Protein AF-A0A239HGZ7-F1 (afdb_monomer_lite)

Secondary structure (DSSP, 8-state):
-----PPPHHHHHHHHHHHHHHHHHSHHHHHHHHHHHH-GGGS--SSSGGGSTT--HHHHHHHHHHHHHHHHHHHHHHHHHTTT-HHHH-----HHHHHHHHHHHT-HHHHHHHHHHH-------GGG------TTSHHHHHHHHTT--S--TTT---HHHHHHHHHHHHHHHHHTTEEGGGTEE--------S-----------

pLDDT: mean 86.86, std 14.69, range [41.91, 98.75]

Organism: NCBI:txid134959

Structure (mmCIF, N/CA/C/O backbone):
data_AF-A0A239HGZ7-F1
#
_entry.id   AF-A0A239HGZ7-F1
#
loop_
_atom_site.group_PDB
_atom_site.id
_atom_site.type_symbol
_atom_site.label_atom_id
_atom_site.label_alt_id
_atom_site.label_comp_id
_atom_site.label_asym_id
_atom_site.label_entity_id
_atom_site.label_seq_id
_atom_site.pdbx_PDB_ins_code
_atom_site.Cartn_x
_atom_site.Cartn_y
_atom_site.Cartn_z
_atom_site.occupancy
_atom_site.B_iso_or_equiv
_atom_site.auth_seq_id
_atom_site.auth_comp_id
_atom_site.auth_asym_id
_atom_site.auth_atom_id
_atom_site.pdbx_PDB_model_num
ATOM 1 N N . MET A 1 1 ? 19.662 -5.368 15.679 1.00 41.91 1 MET A N 1
ATOM 2 C CA . MET A 1 1 ? 18.254 -5.119 15.300 1.00 41.91 1 MET A CA 1
ATOM 3 C C . MET A 1 1 ? 17.578 -4.529 16.516 1.00 41.91 1 MET A C 1
ATOM 5 O O . MET A 1 1 ? 17.738 -5.107 17.581 1.00 41.91 1 MET A O 1
ATOM 9 N N . LEU A 1 2 ? 16.922 -3.373 16.395 1.00 48.25 2 LEU A N 1
ATOM 10 C CA . LEU A 1 2 ? 16.049 -2.895 17.469 1.00 48.25 2 LEU A CA 1
ATOM 11 C C . LEU A 1 2 ? 14.908 -3.909 17.595 1.00 48.25 2 LEU A C 1
ATOM 13 O O . LEU A 1 2 ? 14.296 -4.254 16.585 1.00 48.25 2 LEU A O 1
ATOM 17 N N . ASN A 1 3 ? 14.701 -4.442 18.797 1.00 51.94 3 ASN A N 1
ATOM 18 C CA . ASN A 1 3 ? 13.592 -5.343 19.074 1.00 51.94 3 ASN A CA 1
ATOM 19 C C . ASN A 1 3 ? 12.321 -4.491 19.073 1.00 51.94 3 ASN A C 1
ATOM 21 O O . ASN A 1 3 ? 12.139 -3.663 19.964 1.00 51.94 3 ASN A O 1
ATOM 25 N N . VAL A 1 4 ? 11.511 -4.601 18.024 1.00 66.19 4 VAL A N 1
ATOM 26 C CA . VAL A 1 4 ? 10.196 -3.963 18.002 1.00 66.19 4 VAL A CA 1
ATOM 27 C C . VAL A 1 4 ? 9.249 -4.915 18.695 1.00 66.19 4 VAL A C 1
ATOM 29 O O . VAL A 1 4 ? 8.988 -5.997 18.171 1.00 66.19 4 VAL A O 1
ATOM 32 N N . ASP A 1 5 ? 8.741 -4.522 19.858 1.00 82.44 5 ASP A N 1
ATOM 33 C CA . ASP A 1 5 ? 7.648 -5.238 20.509 1.00 82.44 5 ASP A CA 1
ATOM 34 C C . ASP A 1 5 ? 6.365 -4.974 19.717 1.00 82.44 5 ASP A C 1
ATOM 36 O O . ASP A 1 5 ? 5.565 -4.088 20.022 1.00 82.44 5 ASP A O 1
ATOM 40 N N . TRP A 1 6 ? 6.215 -5.708 18.616 1.00 89.94 6 TRP A N 1
ATOM 41 C CA . TRP A 1 6 ? 5.024 -5.643 17.792 1.00 89.94 6 TRP A CA 1
ATOM 42 C C . TRP A 1 6 ? 3.822 -6.227 18.546 1.00 89.94 6 TRP A C 1
ATOM 44 O O . TRP A 1 6 ? 3.931 -7.313 19.124 1.00 89.94 6 TRP A O 1
ATOM 54 N N . PRO A 1 7 ? 2.651 -5.561 18.507 1.00 94.75 7 PRO A N 1
ATOM 55 C CA . PRO A 1 7 ? 1.427 -6.117 19.065 1.00 94.75 7 PRO A CA 1
ATOM 56 C C . PRO A 1 7 ? 1.076 -7.480 18.440 1.00 94.75 7 PRO A C 1
ATOM 58 O O . PRO A 1 7 ? 1.485 -7.781 17.316 1.00 94.75 7 PRO A O 1
ATOM 61 N N . PRO A 1 8 ? 0.267 -8.316 19.105 1.00 96.75 8 PRO A N 1
ATOM 62 C CA . PRO A 1 8 ? -0.235 -9.549 18.509 1.00 96.75 8 PRO A CA 1
ATOM 63 C C . PRO A 1 8 ? -0.928 -9.306 17.151 1.00 96.75 8 PRO A C 1
ATOM 65 O O . PRO A 1 8 ? -1.799 -8.432 17.077 1.00 96.75 8 PRO A O 1
ATOM 68 N N . PRO A 1 9 ? -0.640 -10.105 16.100 1.00 97.62 9 PRO A N 1
ATOM 69 C CA . PRO A 1 9 ? -1.247 -9.930 14.777 1.00 97.62 9 PRO A CA 1
ATOM 70 C C . PRO A 1 9 ? -2.777 -9.906 14.771 1.00 97.62 9 PRO A C 1
ATOM 72 O O . PRO A 1 9 ? -3.378 -9.197 13.972 1.00 97.62 9 PRO A O 1
ATOM 75 N N . ALA A 1 10 ? -3.412 -10.644 15.688 1.00 98.12 10 ALA A N 1
ATOM 76 C CA . ALA A 1 10 ? -4.863 -10.658 15.854 1.00 98.12 10 ALA A CA 1
ATOM 77 C C . ALA A 1 10 ? -5.436 -9.274 16.198 1.00 98.12 10 ALA A C 1
ATOM 79 O O . ALA A 1 10 ? -6.423 -8.853 15.599 1.00 98.12 10 ALA A O 1
ATOM 80 N N . LEU A 1 11 ? -4.795 -8.549 17.121 1.00 98.00 11 LEU A N 1
ATOM 81 C CA . LEU A 1 11 ? -5.238 -7.212 17.524 1.00 98.00 11 LEU A CA 1
ATOM 82 C C . LEU A 1 11 ? -5.048 -6.206 16.389 1.00 98.00 11 LEU A C 1
ATOM 84 O O . LEU A 1 11 ? -5.950 -5.422 16.101 1.00 98.00 11 LEU A O 1
ATOM 88 N N . VAL A 1 12 ? -3.899 -6.274 15.711 1.00 98.12 12 VAL A N 1
ATOM 89 C CA . VAL A 1 12 ? -3.611 -5.421 14.551 1.00 98.12 12 VAL A CA 1
ATOM 90 C C . VAL A 1 12 ? -4.603 -5.686 13.426 1.00 98.12 12 VAL A C 1
ATOM 92 O O . VAL A 1 12 ? -5.146 -4.740 12.868 1.00 98.12 12 VAL A O 1
ATOM 95 N N . GLY A 1 13 ? -4.870 -6.954 13.111 1.00 98.38 13 GLY A N 1
ATOM 96 C CA . GLY A 1 13 ? -5.779 -7.342 12.038 1.00 98.38 13 GLY A CA 1
ATOM 97 C C . GLY A 1 13 ? -7.205 -6.840 12.264 1.00 98.38 13 GLY A C 1
ATOM 98 O O . GLY A 1 13 ? -7.773 -6.207 11.375 1.00 98.38 13 GLY A O 1
ATOM 99 N N . VAL A 1 14 ? -7.760 -7.050 13.464 1.00 98.56 14 VAL A N 1
ATOM 100 C CA . VAL A 1 14 ? -9.096 -6.541 13.826 1.00 98.56 14 VAL A CA 1
ATOM 101 C C . VAL A 1 14 ? -9.151 -5.025 13.666 1.00 98.56 14 VAL A C 1
ATOM 103 O O . VAL A 1 14 ? -10.022 -4.506 12.966 1.00 98.56 14 VAL A O 1
ATOM 106 N N . ARG A 1 15 ? -8.176 -4.309 14.238 1.00 98.44 15 ARG A N 1
ATOM 107 C CA . ARG A 1 15 ? -8.164 -2.849 14.174 1.00 98.44 15 ARG A CA 1
ATOM 108 C C . ARG A 1 15 ? -7.975 -2.326 12.748 1.00 98.44 15 ARG A C 1
ATOM 110 O O . ARG A 1 15 ? -8.623 -1.362 12.347 1.00 98.44 15 ARG A O 1
ATOM 117 N N . ALA A 1 16 ? -7.135 -2.977 11.950 1.00 98.62 16 ALA A N 1
ATOM 118 C CA . ALA A 1 16 ? -6.929 -2.620 10.553 1.00 98.62 16 ALA A CA 1
ATOM 119 C C . ALA A 1 16 ? -8.196 -2.830 9.709 1.00 98.62 16 ALA A C 1
ATOM 121 O O . ALA A 1 16 ? -8.475 -2.026 8.822 1.00 98.62 16 ALA A O 1
ATOM 122 N N . ALA A 1 17 ? -8.999 -3.861 9.988 1.00 98.75 17 ALA A N 1
ATOM 123 C CA . ALA A 1 17 ? -10.281 -4.059 9.315 1.00 98.75 17 ALA A CA 1
ATOM 124 C C . ALA A 1 17 ? -11.271 -2.915 9.612 1.00 98.75 17 ALA A C 1
ATOM 126 O O . ALA A 1 17 ? -11.916 -2.415 8.688 1.00 98.75 17 ALA A O 1
ATOM 127 N N . GLU A 1 18 ? -11.342 -2.453 10.865 1.00 98.69 18 GLU A N 1
ATOM 128 C CA . GLU A 1 18 ? -12.155 -1.292 11.260 1.00 98.69 18 GLU A CA 1
ATOM 129 C C . GLU A 1 18 ? -11.688 -0.005 10.571 1.00 98.69 18 GLU A C 1
ATOM 131 O O . GLU A 1 18 ? -12.498 0.735 10.009 1.00 98.69 18 GLU A O 1
ATOM 136 N N . ILE A 1 19 ? -10.374 0.245 10.572 1.00 98.56 19 ILE A N 1
ATOM 137 C CA . ILE A 1 19 ? -9.770 1.401 9.902 1.00 98.56 19 ILE A CA 1
ATOM 138 C C . ILE A 1 19 ? -10.075 1.365 8.406 1.00 98.56 19 ILE A C 1
ATOM 140 O O . ILE A 1 19 ? -10.528 2.361 7.848 1.00 98.56 19 ILE A O 1
ATOM 144 N N . LEU A 1 20 ? -9.890 0.220 7.747 1.00 98.50 20 LEU A N 1
ATOM 145 C CA . LEU A 1 20 ? -10.177 0.083 6.323 1.00 98.50 20 LEU A CA 1
ATOM 146 C C . LEU A 1 20 ? -11.655 0.348 6.011 1.00 98.50 20 LEU A C 1
ATOM 148 O O . LEU A 1 20 ? -11.956 0.975 4.995 1.00 98.50 20 LEU A O 1
ATOM 152 N N . ALA A 1 21 ? -12.572 -0.111 6.866 1.00 98.19 21 ALA A N 1
ATOM 153 C CA . ALA A 1 21 ? -13.995 0.172 6.717 1.00 98.19 21 ALA A CA 1
ATOM 154 C C . ALA A 1 21 ? -14.286 1.677 6.833 1.00 98.19 21 ALA A C 1
ATOM 156 O O . ALA A 1 21 ? -14.996 2.222 5.988 1.00 98.19 21 ALA A O 1
ATOM 157 N N . ALA A 1 22 ? -13.683 2.361 7.812 1.00 97.81 22 ALA A N 1
ATOM 158 C CA . ALA A 1 22 ? -13.813 3.808 7.972 1.00 97.81 22 ALA A CA 1
ATOM 159 C C . ALA A 1 22 ? -13.246 4.578 6.767 1.00 97.81 22 ALA A C 1
ATOM 161 O O . ALA A 1 22 ? -13.903 5.481 6.256 1.00 97.81 22 ALA A O 1
ATOM 162 N N . LEU A 1 23 ? -12.067 4.187 6.268 1.00 97.00 23 LEU A N 1
ATOM 163 C CA . LEU A 1 23 ? -11.463 4.793 5.079 1.00 97.00 23 LEU A CA 1
ATOM 164 C C . LEU A 1 23 ? -12.352 4.607 3.844 1.00 97.00 23 LEU A C 1
ATOM 166 O O . LEU A 1 23 ? -12.594 5.560 3.117 1.00 97.00 23 LEU A O 1
ATOM 170 N N . ARG A 1 24 ? -12.888 3.403 3.616 1.00 95.88 24 ARG A N 1
ATOM 171 C CA . ARG A 1 24 ? -13.770 3.125 2.467 1.00 95.88 24 ARG A CA 1
ATOM 172 C C . ARG A 1 24 ? -15.106 3.862 2.524 1.00 95.88 24 ARG A C 1
ATOM 174 O O . ARG A 1 24 ? -15.705 4.082 1.478 1.00 95.88 24 ARG A O 1
ATOM 181 N N . ALA A 1 25 ? -15.574 4.210 3.719 1.00 96.25 25 ALA A N 1
ATOM 182 C CA . ALA A 1 25 ? -16.783 5.002 3.901 1.00 96.25 25 ALA A CA 1
ATOM 183 C C . ALA A 1 25 ? -16.553 6.509 3.677 1.00 96.25 25 ALA A C 1
ATOM 185 O O . ALA A 1 25 ? -17.523 7.254 3.539 1.00 96.25 25 ALA A O 1
ATOM 186 N N . ASP A 1 26 ? -15.299 6.975 3.644 1.00 96.69 26 ASP A N 1
ATOM 187 C CA . ASP A 1 26 ? -14.994 8.387 3.442 1.00 96.69 26 ASP A CA 1
ATOM 188 C C . ASP A 1 26 ? -15.148 8.779 1.953 1.00 96.69 26 ASP A C 1
ATOM 190 O O . ASP A 1 26 ? -14.561 8.140 1.071 1.00 96.69 26 ASP A O 1
ATOM 194 N N . PRO A 1 27 ? -15.914 9.843 1.638 1.00 95.00 27 PRO A N 1
ATOM 195 C CA . PRO A 1 27 ? -16.189 10.234 0.257 1.00 95.00 27 PRO A CA 1
ATOM 196 C C . PRO A 1 27 ? -14.933 10.620 -0.533 1.00 95.00 27 PRO A C 1
ATOM 198 O O . PRO A 1 27 ? -14.892 10.378 -1.740 1.00 95.00 27 PRO A O 1
ATOM 201 N N . ASP A 1 28 ? -13.903 11.177 0.114 1.00 95.19 28 ASP A N 1
ATOM 202 C CA . ASP A 1 28 ? -12.652 11.538 -0.563 1.00 95.19 28 ASP A CA 1
ATOM 203 C C . ASP A 1 28 ? -11.890 10.276 -1.029 1.00 95.19 28 ASP A C 1
ATOM 205 O O . ASP A 1 28 ? -11.231 10.316 -2.066 1.00 95.19 28 ASP A O 1
ATOM 209 N N . VAL A 1 29 ? -12.014 9.136 -0.330 1.00 92.62 29 VAL A N 1
ATOM 210 C CA . VAL A 1 29 ? -11.404 7.859 -0.761 1.00 92.62 29 VAL A CA 1
ATOM 211 C C . VAL A 1 29 ? -12.116 7.293 -1.988 1.00 92.62 29 VAL A C 1
ATOM 213 O O . VAL A 1 29 ? -11.457 6.798 -2.903 1.00 92.62 29 VAL A O 1
ATOM 216 N N . VAL A 1 30 ? -13.447 7.404 -2.043 1.00 88.19 30 VAL A N 1
ATOM 217 C CA . VAL A 1 30 ? -14.234 7.005 -3.223 1.00 88.19 30 VAL A CA 1
ATOM 218 C C . VAL A 1 30 ? -13.826 7.836 -4.440 1.00 88.19 30 VAL A C 1
ATOM 220 O O . VAL A 1 30 ? -13.501 7.282 -5.488 1.00 88.19 30 VAL A O 1
ATOM 223 N N . HIS A 1 31 ? -13.745 9.159 -4.277 1.00 88.38 31 HIS A N 1
ATOM 224 C CA . HIS A 1 31 ? -13.327 10.064 -5.352 1.00 88.38 31 HIS A CA 1
ATOM 225 C C . HIS A 1 31 ? -11.891 9.791 -5.800 1.00 88.38 31 HIS A C 1
ATOM 227 O O . HIS A 1 31 ? -11.586 9.869 -6.991 1.00 88.38 31 HIS A O 1
ATOM 233 N N . LEU A 1 32 ? -11.007 9.456 -4.858 1.00 88.00 32 LEU A N 1
ATOM 234 C CA . LEU A 1 32 ? -9.629 9.114 -5.166 1.00 88.00 32 LEU A CA 1
ATOM 235 C C . LEU A 1 32 ? -9.544 7.840 -6.019 1.00 88.00 32 LEU A C 1
ATOM 237 O O . LEU A 1 32 ? -8.846 7.848 -7.029 1.00 88.00 32 LEU A O 1
ATOM 241 N N . ALA A 1 33 ? -10.299 6.791 -5.681 1.00 85.38 33 ALA A N 1
ATOM 242 C CA . ALA A 1 33 ? -10.350 5.562 -6.476 1.00 85.38 33 ALA A CA 1
ATOM 243 C C . ALA A 1 33 ? -10.822 5.825 -7.922 1.00 85.38 33 ALA A C 1
ATOM 245 O O . ALA A 1 33 ? -10.239 5.314 -8.881 1.00 85.38 33 ALA A O 1
ATOM 246 N N . GLU A 1 34 ? -11.837 6.675 -8.094 1.00 83.44 34 GLU A N 1
ATOM 247 C CA . GLU A 1 34 ? -12.327 7.091 -9.415 1.00 83.44 34 GLU A CA 1
ATOM 248 C C . GLU A 1 34 ? -11.307 7.941 -10.189 1.00 83.44 34 GLU A C 1
ATOM 250 O O . GLU A 1 34 ? -11.188 7.825 -11.411 1.00 83.44 34 GLU A O 1
ATOM 255 N N . ALA A 1 35 ? -10.577 8.825 -9.504 1.00 78.12 35 ALA A N 1
ATOM 256 C CA . ALA A 1 35 ? -9.544 9.660 -10.113 1.00 78.12 35 ALA A CA 1
ATOM 257 C C . ALA A 1 35 ? -8.344 8.825 -10.580 1.00 78.12 35 ALA A C 1
ATOM 259 O O . ALA A 1 35 ? -7.851 9.038 -11.688 1.00 78.12 35 ALA A O 1
ATOM 260 N N . THR A 1 36 ? -7.925 7.838 -9.781 1.00 71.00 36 THR A N 1
ATOM 261 C CA . THR A 1 36 ? -6.892 6.866 -10.156 1.00 71.00 36 THR A CA 1
ATOM 262 C C . THR A 1 36 ? -7.267 6.167 -11.463 1.00 71.00 36 THR A C 1
ATOM 264 O O . THR A 1 36 ? -6.437 6.094 -12.360 1.00 71.00 36 THR A O 1
ATOM 267 N N . HIS A 1 37 ? -8.529 5.762 -11.647 1.00 70.19 37 HIS A N 1
ATOM 268 C CA . HIS A 1 37 ? -8.976 5.119 -12.890 1.00 70.19 37 HIS A CA 1
ATOM 269 C C . HIS A 1 37 ? -8.970 6.050 -14.119 1.00 70.19 37 HIS A C 1
ATOM 271 O O . HIS A 1 37 ? -8.681 5.606 -15.228 1.00 70.19 37 HIS A O 1
ATOM 277 N N . ARG A 1 38 ? -9.272 7.343 -13.940 1.00 71.94 38 ARG A N 1
ATOM 278 C CA . ARG A 1 38 ? -9.386 8.314 -15.046 1.00 71.94 38 ARG A CA 1
ATOM 279 C C . ARG A 1 38 ? -8.054 8.849 -15.569 1.00 71.94 38 ARG A C 1
ATOM 281 O O . ARG A 1 38 ? -8.025 9.413 -16.659 1.00 71.94 38 ARG A O 1
ATOM 288 N N . HIS A 1 39 ? -6.974 8.699 -14.808 1.00 61.72 39 HIS A N 1
ATOM 289 C CA . HIS A 1 39 ? -5.703 9.370 -15.084 1.00 61.72 39 HIS A CA 1
ATOM 290 C C . HIS A 1 39 ? -4.500 8.415 -15.042 1.00 61.72 39 HIS A C 1
ATOM 292 O O . HIS A 1 39 ? -3.559 8.697 -14.307 1.00 61.72 39 HIS A O 1
ATOM 298 N N . PRO A 1 40 ? -4.493 7.307 -15.809 1.00 64.25 40 PRO A N 1
ATOM 299 C CA . PRO A 1 40 ? -3.509 6.222 -15.682 1.00 64.25 40 PRO A CA 1
ATOM 300 C C . PRO A 1 40 ? -2.043 6.658 -15.838 1.00 64.25 40 PRO A C 1
ATOM 302 O O . PRO A 1 40 ? -1.160 6.055 -15.232 1.00 64.25 40 PRO A O 1
ATOM 305 N N . ASP A 1 41 ? -1.785 7.732 -16.584 1.00 62.19 41 ASP A N 1
ATOM 306 C CA . ASP A 1 41 ? -0.435 8.177 -16.952 1.00 62.19 41 ASP A CA 1
ATOM 307 C C . ASP A 1 41 ? 0.372 8.796 -15.794 1.00 62.19 41 ASP A C 1
ATOM 309 O O . ASP A 1 41 ? 1.576 9.008 -15.926 1.00 62.19 41 ASP A O 1
ATOM 313 N N . TYR A 1 42 ? -0.263 9.089 -14.653 1.00 62.25 42 TYR A N 1
ATOM 314 C CA . TYR A 1 42 ? 0.347 9.869 -13.565 1.00 62.25 42 TYR A CA 1
ATOM 315 C C . TYR A 1 42 ? 0.697 9.063 -12.303 1.00 62.25 42 TYR A C 1
ATOM 317 O O . TYR A 1 42 ? 1.185 9.647 -11.337 1.00 62.25 42 TYR A O 1
ATOM 325 N N . TRP A 1 43 ? 0.452 7.746 -12.277 1.00 60.25 43 TRP A N 1
ATOM 326 C CA . TRP A 1 43 ? 0.464 6.967 -11.021 1.00 60.25 43 TRP A CA 1
ATOM 327 C C . TRP A 1 43 ? 1.566 5.916 -10.895 1.00 60.25 43 TRP A C 1
ATOM 329 O O . TRP A 1 43 ? 1.699 5.330 -9.824 1.00 60.25 43 TRP A O 1
ATOM 339 N N . SER A 1 44 ? 2.335 5.639 -11.949 1.00 62.78 44 SER A N 1
ATOM 340 C CA . SER A 1 44 ? 3.305 4.537 -11.936 1.00 62.78 44 SER A CA 1
ATOM 341 C C . SER A 1 44 ? 4.732 5.001 -12.169 1.00 62.78 44 SER A C 1
ATOM 343 O O . SER A 1 44 ? 5.030 5.679 -13.151 1.00 62.78 44 SER A O 1
ATOM 345 N N . THR A 1 45 ? 5.632 4.521 -11.325 1.00 67.56 45 THR A N 1
ATOM 346 C CA . THR A 1 45 ? 7.051 4.387 -11.632 1.00 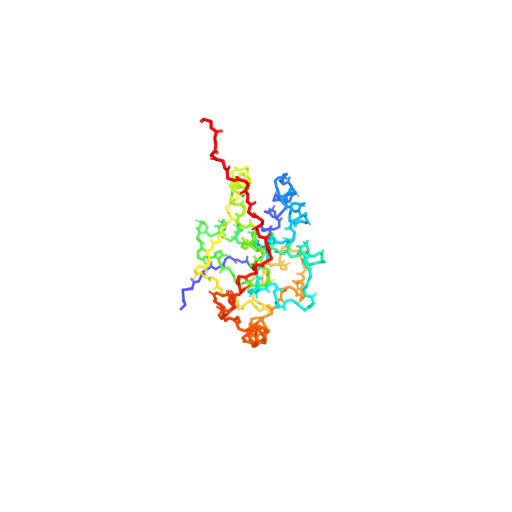67.56 45 THR A CA 1
ATOM 347 C C . THR A 1 45 ? 7.330 2.946 -12.084 1.00 67.56 45 THR A C 1
ATOM 349 O O . THR A 1 45 ? 6.496 2.049 -11.989 1.00 67.56 45 THR A O 1
ATOM 352 N N . LEU A 1 46 ? 8.514 2.687 -12.633 1.00 70.12 46 LEU A N 1
ATOM 353 C CA . LEU A 1 46 ? 8.901 1.332 -13.056 1.00 70.12 46 LEU A CA 1
ATOM 354 C C . LEU A 1 46 ? 9.655 0.579 -11.941 1.00 70.12 46 LEU A C 1
ATOM 356 O O . LEU A 1 46 ? 10.344 -0.402 -12.218 1.00 70.12 46 LEU A O 1
ATOM 360 N N . GLY A 1 47 ? 9.546 1.051 -10.690 1.00 67.94 47 GLY A N 1
ATOM 361 C CA . GLY A 1 47 ? 10.302 0.564 -9.532 1.00 67.94 47 GLY A CA 1
ATOM 362 C C . GLY A 1 47 ? 9.685 -0.626 -8.788 1.00 67.94 47 GLY A C 1
ATOM 363 O O . GLY A 1 47 ? 10.422 -1.398 -8.183 1.00 67.94 47 GLY A O 1
ATOM 364 N N . GLY A 1 48 ? 8.368 -0.813 -8.851 1.00 79.12 48 GLY A N 1
ATOM 365 C CA . GLY A 1 48 ? 7.615 -1.835 -8.116 1.00 79.12 48 GLY A CA 1
ATOM 366 C C . GLY A 1 48 ? 6.455 -2.425 -8.926 1.00 79.12 48 GLY A C 1
ATOM 367 O O . GLY A 1 48 ? 6.369 -3.640 -9.062 1.00 79.12 48 GLY A O 1
ATOM 368 N N . VAL A 1 49 ? 5.597 -1.633 -9.566 1.00 86.12 49 VAL A N 1
ATOM 369 C CA . VAL A 1 49 ? 4.521 -2.171 -10.425 1.00 86.12 49 VAL A CA 1
ATOM 370 C C . VAL A 1 49 ? 5.068 -2.796 -11.713 1.00 86.12 49 VAL A C 1
ATOM 372 O O . VAL A 1 49 ? 4.506 -3.761 -12.228 1.00 86.12 49 VAL A O 1
ATOM 375 N N . GLY A 1 50 ? 6.247 -2.351 -12.166 1.00 87.56 50 GLY A N 1
ATOM 376 C CA . GLY A 1 50 ? 6.953 -2.903 -13.329 1.00 87.56 50 GLY A CA 1
ATOM 377 C C . GLY A 1 50 ? 7.366 -4.379 -13.202 1.00 87.56 50 GLY A C 1
ATOM 378 O O . GLY A 1 50 ? 7.688 -5.008 -14.209 1.00 87.56 50 GLY A O 1
ATOM 379 N N . ILE A 1 51 ? 7.339 -4.958 -11.994 1.00 92.38 51 ILE A N 1
ATOM 380 C CA . ILE A 1 51 ? 7.617 -6.389 -11.768 1.00 92.38 51 ILE A CA 1
ATOM 381 C C . ILE A 1 51 ? 6.358 -7.265 -11.678 1.00 92.38 51 ILE A C 1
ATOM 383 O O . ILE A 1 51 ? 6.456 -8.486 -11.482 1.00 92.38 51 ILE A O 1
ATOM 387 N N . VAL A 1 52 ? 5.172 -6.679 -11.849 1.00 94.69 52 VAL A N 1
ATOM 388 C CA . VAL A 1 52 ? 3.930 -7.434 -12.032 1.00 94.69 52 VAL A CA 1
ATOM 389 C C . VAL A 1 52 ? 3.913 -8.014 -13.449 1.00 94.69 52 VAL A C 1
ATOM 391 O O . VAL A 1 52 ? 4.155 -7.330 -14.443 1.00 94.69 52 VAL A O 1
ATOM 394 N N . VAL A 1 53 ? 3.660 -9.321 -13.563 1.00 94.44 53 VAL A N 1
ATOM 395 C CA . VAL A 1 53 ? 3.689 -10.018 -14.859 1.00 94.44 53 VAL A CA 1
ATOM 396 C C . VAL A 1 53 ? 2.585 -9.484 -15.761 1.00 94.44 53 VAL A C 1
ATOM 398 O O . VAL A 1 53 ? 1.407 -9.610 -15.417 1.00 94.44 53 VAL A O 1
ATOM 401 N N . ARG A 1 54 ? 2.970 -8.982 -16.943 1.00 92.44 54 ARG A N 1
ATOM 402 C CA . ARG A 1 54 ? 2.048 -8.332 -17.889 1.00 92.44 54 ARG A CA 1
ATOM 403 C C . ARG A 1 54 ? 1.260 -7.221 -17.187 1.00 92.44 54 ARG A C 1
ATOM 405 O O . ARG A 1 54 ? 0.037 -7.214 -17.240 1.00 92.44 54 ARG A O 1
ATOM 412 N N . TRP A 1 55 ? 1.981 -6.372 -16.453 1.00 89.75 55 TRP A N 1
ATOM 413 C CA . TRP A 1 55 ? 1.433 -5.186 -15.805 1.00 89.75 55 TRP A CA 1
ATOM 414 C C . TRP A 1 55 ? 0.645 -4.336 -16.805 1.00 89.75 55 TRP A C 1
ATOM 416 O O . TRP A 1 55 ? 1.153 -4.019 -17.883 1.00 89.75 55 TRP A O 1
ATOM 426 N N . GLY A 1 56 ? -0.565 -3.947 -16.416 1.00 88.00 56 GLY A N 1
ATOM 427 C CA . GLY A 1 56 ? -1.376 -2.977 -17.135 1.00 88.00 56 GLY A CA 1
ATOM 428 C C . GLY A 1 56 ? -2.244 -2.206 -16.154 1.00 88.00 56 GLY A C 1
ATOM 429 O O . GLY A 1 56 ? -3.031 -2.800 -15.424 1.00 88.00 56 GLY A O 1
ATOM 430 N N . PHE A 1 57 ? -2.123 -0.877 -16.141 1.00 85.00 57 PHE A N 1
ATOM 431 C CA . PHE A 1 57 ? -2.817 -0.051 -15.151 1.00 85.00 57 PHE A CA 1
ATOM 432 C C . PHE A 1 57 ? -4.345 -0.220 -15.196 1.00 85.00 57 PHE A C 1
ATOM 434 O O . PHE A 1 57 ? -4.987 -0.236 -14.149 1.00 85.00 57 PHE A O 1
ATOM 441 N N . THR A 1 58 ? -4.925 -0.402 -16.387 1.00 85.31 58 THR A N 1
ATOM 442 C CA . THR A 1 58 ? -6.365 -0.647 -16.571 1.00 85.31 58 THR A CA 1
ATOM 443 C C . THR A 1 58 ? -6.866 -1.837 -15.755 1.00 85.31 58 THR A C 1
ATOM 445 O O . THR A 1 58 ? -7.897 -1.727 -15.096 1.00 85.31 58 THR A O 1
ATOM 448 N N . ASP A 1 59 ? -6.120 -2.942 -15.762 1.00 89.31 59 ASP A N 1
ATOM 449 C CA . ASP A 1 59 ? -6.536 -4.193 -15.123 1.00 89.31 59 ASP A CA 1
ATOM 450 C C . ASP A 1 59 ? -6.038 -4.293 -13.677 1.00 89.31 59 ASP A C 1
ATOM 452 O O . ASP A 1 59 ? -6.694 -4.879 -12.816 1.00 89.31 59 ASP A O 1
ATOM 456 N N . ASP A 1 60 ? -4.871 -3.715 -13.394 1.00 91.62 60 ASP A N 1
ATOM 457 C CA . ASP A 1 60 ? -4.173 -3.906 -12.128 1.00 91.62 60 ASP A CA 1
ATOM 458 C C . ASP A 1 60 ? -4.302 -2.726 -11.150 1.00 91.62 60 ASP A C 1
ATOM 460 O O . ASP A 1 60 ? -4.050 -2.895 -9.954 1.00 91.62 60 ASP A O 1
ATOM 464 N N . GLY A 1 61 ? -4.715 -1.545 -11.620 1.00 89.44 61 GLY A N 1
ATOM 465 C CA . GLY A 1 61 ? -4.784 -0.328 -10.810 1.00 89.44 61 GLY A CA 1
ATOM 466 C C . GLY A 1 61 ? -5.776 -0.438 -9.653 1.00 89.44 61 GLY A C 1
ATOM 467 O O . GLY A 1 61 ? -5.409 -0.210 -8.502 1.00 89.44 61 GLY A O 1
ATOM 468 N N . ALA A 1 62 ? -7.020 -0.844 -9.929 1.00 91.19 62 ALA A N 1
ATOM 469 C CA . ALA A 1 62 ? -8.051 -0.975 -8.897 1.00 91.19 62 ALA A CA 1
ATOM 470 C C . ALA A 1 62 ? -7.744 -2.083 -7.861 1.00 91.19 62 ALA A C 1
ATOM 472 O O . ALA A 1 62 ? -7.870 -1.822 -6.660 1.00 91.19 62 ALA A O 1
ATOM 473 N N . PRO A 1 63 ? -7.285 -3.290 -8.254 1.00 94.31 63 PRO A N 1
ATOM 474 C CA . PRO A 1 63 ? -6.811 -4.281 -7.291 1.00 94.31 63 PRO A CA 1
ATOM 475 C C . PRO A 1 63 ? -5.656 -3.777 -6.415 1.00 94.31 63 PRO A C 1
ATOM 477 O O . PRO A 1 63 ? -5.726 -3.915 -5.192 1.00 94.31 63 PRO A O 1
ATOM 480 N N . LEU A 1 64 ? -4.630 -3.144 -7.001 1.00 93.81 64 LEU A N 1
ATOM 481 C CA . LEU A 1 64 ? -3.505 -2.604 -6.230 1.00 93.81 64 LEU A CA 1
ATOM 482 C C . LEU A 1 64 ? -3.923 -1.477 -5.292 1.00 93.81 64 LEU A C 1
ATOM 484 O O . LEU A 1 64 ? -3.444 -1.438 -4.162 1.00 93.81 64 LEU A O 1
ATOM 488 N N . PHE A 1 65 ? -4.833 -0.600 -5.716 1.00 94.31 65 PHE A N 1
ATOM 489 C CA . PHE A 1 65 ? -5.419 0.425 -4.853 1.00 94.31 65 PHE A CA 1
ATOM 490 C C . PHE A 1 65 ? -6.025 -0.210 -3.593 1.00 94.31 65 PHE A C 1
ATOM 492 O O . PHE A 1 65 ? -5.775 0.226 -2.469 1.00 94.31 65 PHE A O 1
ATOM 499 N N . GLY A 1 66 ? -6.778 -1.301 -3.771 1.00 96.44 66 GLY A N 1
ATOM 500 C CA . GLY A 1 66 ? -7.351 -2.068 -2.669 1.00 96.44 66 GLY A CA 1
ATOM 501 C C . GLY A 1 66 ? -6.305 -2.696 -1.742 1.00 96.44 66 GLY A C 1
ATOM 502 O O . GLY A 1 66 ? -6.515 -2.729 -0.528 1.00 96.44 66 GLY A O 1
ATOM 503 N N . GLU A 1 67 ? -5.191 -3.205 -2.273 1.00 98.00 67 GLU A N 1
ATOM 504 C CA . GLU A 1 67 ? -4.083 -3.730 -1.458 1.00 98.00 67 GLU A CA 1
ATOM 505 C C . GLU A 1 67 ? -3.325 -2.614 -0.721 1.00 98.00 67 GLU A C 1
ATOM 507 O O . GLU A 1 67 ? -3.004 -2.768 0.456 1.00 98.00 67 GLU A O 1
ATOM 512 N N . ALA A 1 68 ? -3.109 -1.462 -1.356 1.00 96.50 68 ALA A N 1
ATOM 513 C CA . ALA A 1 68 ? -2.456 -0.315 -0.732 1.00 96.50 68 ALA A CA 1
ATOM 514 C C . ALA A 1 68 ? -3.283 0.258 0.428 1.00 96.50 68 ALA A C 1
ATOM 516 O O . ALA A 1 68 ? -2.732 0.533 1.492 1.00 96.50 68 ALA A O 1
ATOM 517 N N . LEU A 1 69 ? -4.612 0.351 0.286 1.00 97.88 69 LEU A N 1
ATOM 518 C CA . LEU A 1 69 ? -5.488 0.737 1.399 1.00 97.88 69 LEU A CA 1
ATOM 519 C C . LEU A 1 69 ? -5.420 -0.247 2.574 1.00 97.88 69 LEU A C 1
ATOM 521 O O . LEU A 1 69 ? -5.436 0.178 3.728 1.00 97.88 69 LEU A O 1
ATOM 525 N N . ARG A 1 70 ? -5.332 -1.555 2.303 1.00 98.56 70 ARG A N 1
ATOM 526 C CA . ARG A 1 70 ? -5.148 -2.573 3.352 1.00 98.56 70 ARG A CA 1
ATOM 527 C C . ARG A 1 70 ? -3.828 -2.371 4.093 1.00 98.56 70 ARG A C 1
ATOM 529 O O . ARG A 1 70 ? -3.810 -2.422 5.320 1.00 98.56 70 ARG A O 1
ATOM 536 N N . VAL A 1 71 ? -2.740 -2.101 3.370 1.00 97.75 71 VAL A N 1
ATOM 537 C CA . VAL A 1 71 ? -1.435 -1.800 3.976 1.00 97.75 71 VAL A CA 1
ATOM 538 C C . VAL A 1 71 ? -1.491 -0.523 4.806 1.00 97.75 71 VAL A C 1
ATOM 540 O O . VAL A 1 71 ? -1.064 -0.545 5.956 1.00 97.75 71 VAL A O 1
ATOM 543 N N . LEU A 1 72 ? -2.062 0.562 4.280 1.00 97.75 72 LEU A N 1
ATOM 544 C CA . LEU A 1 72 ? -2.245 1.808 5.030 1.00 97.75 72 LEU A CA 1
ATOM 545 C C . LEU A 1 72 ? -3.046 1.580 6.317 1.00 97.75 72 LEU A C 1
ATOM 547 O O . LEU A 1 72 ? -2.673 2.096 7.368 1.00 97.75 72 LEU A O 1
ATOM 551 N N . ALA A 1 73 ? -4.091 0.752 6.264 1.00 98.38 73 ALA A N 1
ATOM 552 C CA . ALA A 1 73 ? -4.872 0.390 7.440 1.00 98.38 73 ALA A CA 1
ATOM 553 C C . ALA A 1 73 ? -4.068 -0.428 8.468 1.00 98.38 73 ALA A C 1
ATOM 555 O O . ALA A 1 73 ? -4.177 -0.171 9.665 1.00 98.38 73 ALA A O 1
ATOM 556 N N . LEU A 1 74 ? -3.226 -1.369 8.023 1.00 98.00 74 LEU A N 1
ATOM 557 C CA . LEU A 1 74 ? -2.313 -2.115 8.900 1.00 98.00 74 LEU A CA 1
ATOM 558 C C . LEU A 1 74 ? -1.284 -1.194 9.570 1.00 98.00 74 LEU A C 1
ATOM 560 O O . LEU A 1 74 ? -1.087 -1.279 10.783 1.00 98.00 74 LEU A O 1
ATOM 564 N N . LYS A 1 75 ? -0.652 -0.296 8.801 1.00 96.94 75 LYS A N 1
ATOM 565 C CA . LYS A 1 75 ? 0.325 0.672 9.326 1.00 96.94 75 LYS A CA 1
ATOM 566 C C . LYS A 1 75 ? -0.329 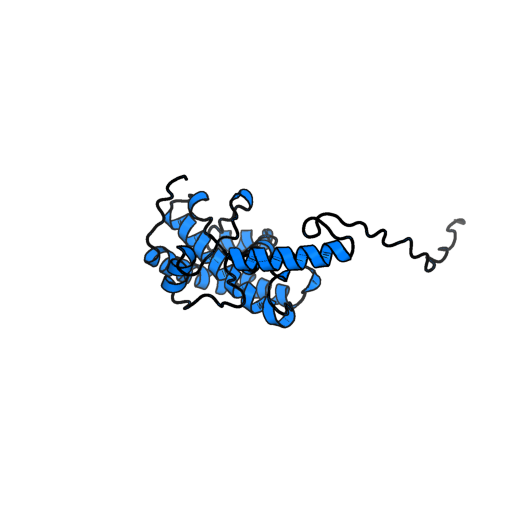1.629 10.329 1.00 96.94 75 LYS A C 1
ATOM 568 O O . LYS A 1 75 ? 0.230 1.866 11.397 1.00 96.94 75 LYS A O 1
ATOM 573 N N . ALA A 1 76 ? -1.537 2.112 10.037 1.00 97.25 76 ALA A N 1
ATOM 574 C CA . ALA A 1 76 ? -2.309 2.957 10.946 1.00 97.25 76 ALA A CA 1
ATOM 575 C C . ALA A 1 76 ? -2.703 2.224 12.241 1.00 97.25 76 ALA A C 1
ATOM 577 O O . ALA A 1 76 ? -2.521 2.766 13.329 1.00 97.25 76 ALA A O 1
ATOM 578 N N . ALA A 1 77 ? -3.165 0.971 12.148 1.00 97.38 77 ALA A N 1
ATOM 579 C CA . ALA A 1 77 ? -3.483 0.154 13.320 1.00 97.38 77 ALA A CA 1
ATOM 580 C C . ALA A 1 77 ? -2.257 -0.047 14.220 1.00 97.38 77 ALA A C 1
ATOM 582 O O . ALA A 1 77 ? -2.348 0.093 15.437 1.00 97.38 77 ALA A O 1
ATOM 583 N N . LEU A 1 78 ? -1.096 -0.338 13.630 1.00 95.69 78 LEU A N 1
ATOM 584 C CA . LEU A 1 78 ? 0.157 -0.459 14.372 1.00 95.69 78 LEU A CA 1
ATOM 585 C C . LEU A 1 78 ? 0.571 0.851 15.018 1.00 95.69 78 LEU A C 1
ATOM 587 O O . LEU A 1 78 ? 0.934 0.848 16.189 1.00 95.69 78 LEU A O 1
ATOM 591 N N . HIS A 1 79 ? 0.491 1.958 14.285 1.00 95.25 79 HIS A N 1
ATOM 592 C CA . HIS A 1 79 ? 0.763 3.281 14.827 1.00 95.25 79 HIS A CA 1
ATOM 593 C C . HIS A 1 79 ? -0.129 3.583 16.043 1.00 95.25 79 HIS A C 1
ATOM 595 O O . HIS A 1 79 ? 0.382 4.007 17.075 1.00 95.25 79 HIS A O 1
ATOM 601 N N . GLU A 1 80 ? -1.434 3.303 15.980 1.00 95.25 80 GLU A N 1
ATOM 602 C CA . GLU A 1 80 ? -2.345 3.471 17.123 1.00 95.25 80 GLU A CA 1
ATOM 603 C C . GLU A 1 80 ? -1.987 2.546 18.301 1.00 95.25 80 GLU A C 1
ATOM 605 O O . GLU A 1 80 ? -1.825 3.008 19.431 1.00 95.25 80 GLU A O 1
ATOM 610 N N . LEU A 1 81 ? -1.813 1.245 18.044 1.00 94.94 81 LEU A N 1
ATOM 611 C CA . LEU A 1 81 ? -1.566 0.230 19.078 1.00 94.94 81 LEU A CA 1
ATOM 612 C C . LEU A 1 81 ? -0.180 0.340 19.727 1.00 94.94 81 LEU A C 1
ATOM 614 O O . LEU A 1 81 ? 0.036 -0.198 20.809 1.00 94.94 81 LEU A O 1
ATOM 618 N N . THR A 1 82 ? 0.751 1.045 19.086 1.00 92.62 82 THR A N 1
ATOM 619 C CA . THR A 1 82 ? 2.097 1.320 19.608 1.00 92.62 82 THR A CA 1
ATOM 620 C C . THR A 1 82 ? 2.229 2.746 20.151 1.00 92.62 82 THR A C 1
ATOM 622 O O . THR A 1 82 ? 3.341 3.244 20.310 1.00 92.62 82 THR A O 1
ATOM 625 N N . ALA A 1 83 ? 1.102 3.414 20.439 1.00 89.62 83 ALA A N 1
ATOM 626 C CA . ALA A 1 83 ? 1.052 4.771 20.990 1.00 89.62 83 ALA A CA 1
ATOM 627 C C . ALA A 1 83 ? 1.824 5.812 20.151 1.00 89.62 83 ALA A C 1
ATOM 629 O O . ALA A 1 83 ? 2.452 6.725 20.685 1.00 89.62 83 ALA A O 1
ATOM 630 N N . GLY A 1 84 ? 1.768 5.676 18.826 1.00 86.38 84 GLY A N 1
ATOM 631 C CA . GLY A 1 84 ? 2.385 6.591 17.868 1.00 86.38 84 GLY A CA 1
ATOM 632 C C . GLY A 1 84 ? 3.817 6.237 17.466 1.00 86.38 84 GLY A C 1
ATOM 633 O O . GLY A 1 84 ? 4.510 7.063 16.873 1.00 86.38 84 GLY A O 1
ATOM 634 N N . ALA A 1 85 ? 4.302 5.030 17.774 1.00 84.75 85 ALA A N 1
ATOM 635 C CA . ALA A 1 85 ? 5.647 4.625 17.388 1.00 84.75 85 ALA A CA 1
ATOM 636 C C . ALA A 1 85 ? 5.738 4.354 15.874 1.00 84.75 85 ALA A C 1
ATOM 638 O O . ALA A 1 85 ? 5.530 3.235 15.404 1.00 84.75 85 ALA A O 1
ATOM 639 N N . GLU A 1 86 ? 6.141 5.366 15.100 1.00 79.44 86 GLU A N 1
ATOM 640 C CA . GLU A 1 86 ? 6.339 5.252 13.644 1.00 79.44 86 GLU A CA 1
ATOM 641 C C . GLU A 1 86 ? 7.256 4.087 13.244 1.00 79.44 86 GLU A C 1
ATOM 643 O O . GLU A 1 86 ? 7.059 3.464 12.204 1.00 79.44 86 GLU A O 1
ATOM 648 N N . TYR A 1 87 ? 8.260 3.769 14.071 1.00 76.75 87 TYR A N 1
ATOM 649 C CA . TYR A 1 87 ? 9.174 2.656 13.803 1.00 76.75 87 TYR A CA 1
ATOM 650 C C . TYR A 1 87 ? 8.449 1.306 13.777 1.00 76.75 87 TYR A C 1
ATOM 652 O O . TYR A 1 87 ? 8.784 0.451 12.964 1.00 76.75 87 TYR A O 1
ATOM 660 N N . GLY A 1 88 ? 7.444 1.126 14.639 1.00 76.31 88 GLY A N 1
ATOM 661 C CA . GLY A 1 88 ? 6.660 -0.103 14.700 1.00 76.31 88 GLY A CA 1
ATOM 662 C C . GLY A 1 88 ? 5.652 -0.244 13.561 1.00 76.31 88 GLY A C 1
ATOM 663 O O . GLY A 1 88 ? 5.274 -1.366 13.236 1.00 76.31 88 GLY A O 1
ATOM 664 N N . ALA A 1 89 ? 5.255 0.864 12.931 1.00 85.81 89 ALA A N 1
ATOM 665 C CA . ALA A 1 89 ? 4.291 0.874 11.834 1.00 85.81 89 ALA A CA 1
ATOM 666 C C . ALA A 1 89 ? 4.902 0.507 10.469 1.00 85.81 89 ALA A C 1
ATOM 668 O O . ALA A 1 89 ? 4.175 0.087 9.570 1.00 85.81 89 ALA A O 1
ATOM 669 N N . GLU A 1 90 ? 6.224 0.614 10.300 1.00 89.25 90 GLU A N 1
ATOM 670 C CA . GLU A 1 90 ? 6.911 0.258 9.051 1.00 89.25 90 GLU A CA 1
ATOM 671 C C . GLU A 1 90 ? 7.166 -1.248 8.931 1.00 89.25 90 GLU A C 1
ATOM 673 O O . GLU A 1 90 ? 8.279 -1.755 9.081 1.00 89.25 90 GLU A O 1
ATOM 678 N N . ILE A 1 91 ? 6.082 -1.971 8.665 1.00 92.50 91 ILE A N 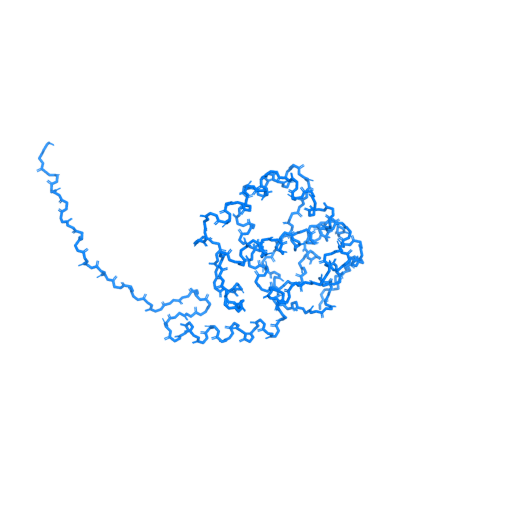1
ATOM 679 C CA . ILE A 1 91 ? 6.089 -3.404 8.373 1.00 92.50 91 ILE A CA 1
ATOM 680 C C . ILE A 1 91 ? 6.597 -3.701 6.960 1.00 92.50 91 ILE A C 1
ATOM 682 O O . ILE A 1 91 ? 6.548 -2.857 6.067 1.00 92.50 91 ILE A O 1
ATOM 686 N N . ALA A 1 92 ? 7.057 -4.934 6.737 1.00 93.62 92 ALA A N 1
ATOM 687 C CA . ALA A 1 92 ? 7.477 -5.378 5.414 1.00 93.62 92 ALA A CA 1
ATOM 688 C C . ALA A 1 92 ? 6.279 -5.430 4.451 1.00 93.62 92 ALA A C 1
ATOM 690 O O . ALA A 1 92 ? 5.250 -6.031 4.761 1.00 93.62 92 ALA A O 1
ATOM 691 N N . VAL A 1 93 ? 6.427 -4.835 3.268 1.00 94.75 93 VAL A N 1
ATOM 692 C CA . VAL A 1 93 ? 5.401 -4.797 2.216 1.00 94.75 93 VAL A CA 1
ATOM 693 C C . VAL A 1 93 ? 6.039 -5.211 0.891 1.00 94.75 93 VAL A C 1
ATOM 695 O O . VAL A 1 93 ? 7.237 -5.004 0.667 1.00 94.75 93 VAL A O 1
ATOM 698 N N . SER A 1 94 ? 5.259 -5.852 0.020 1.00 95.38 94 SER A N 1
ATOM 699 C CA . SER A 1 94 ? 5.724 -6.185 -1.325 1.00 95.38 94 SER A CA 1
ATOM 700 C C . SER A 1 94 ? 5.858 -4.930 -2.192 1.00 95.38 94 SER A C 1
ATOM 702 O O . SER A 1 94 ? 5.018 -4.035 -2.120 1.00 95.38 94 SER A O 1
ATOM 704 N N . ALA A 1 95 ? 6.885 -4.883 -3.045 1.00 92.75 95 ALA A N 1
ATOM 705 C CA . ALA A 1 95 ? 7.228 -3.694 -3.829 1.00 92.75 95 ALA A CA 1
ATOM 706 C C . ALA A 1 95 ? 6.070 -3.112 -4.675 1.00 92.75 95 ALA A C 1
ATOM 708 O O . ALA A 1 95 ? 5.894 -1.898 -4.631 1.00 92.75 95 ALA A O 1
ATOM 709 N N . PRO A 1 96 ? 5.237 -3.902 -5.392 1.00 94.06 96 PRO A N 1
ATOM 710 C CA . PRO A 1 96 ? 4.120 -3.337 -6.157 1.00 94.06 96 PRO A CA 1
ATOM 711 C C . PRO A 1 96 ? 3.063 -2.664 -5.275 1.00 94.06 96 PRO A C 1
ATOM 713 O O . PRO A 1 96 ? 2.465 -1.665 -5.666 1.00 94.06 96 PRO A O 1
ATOM 716 N N . VAL A 1 97 ? 2.817 -3.223 -4.087 1.00 95.38 97 VAL A N 1
ATOM 717 C CA . VAL A 1 97 ? 1.821 -2.696 -3.147 1.00 95.38 97 VAL A CA 1
ATOM 718 C C . VAL A 1 97 ? 2.345 -1.429 -2.477 1.00 95.38 97 VAL A C 1
ATOM 720 O O . VAL A 1 97 ? 1.606 -0.456 -2.368 1.00 95.38 97 VAL A O 1
ATOM 723 N N . ASP A 1 98 ? 3.615 -1.421 -2.070 1.00 93.00 98 ASP A N 1
ATOM 724 C CA . ASP A 1 98 ? 4.254 -0.258 -1.446 1.00 93.00 98 ASP A CA 1
ATOM 725 C C . ASP A 1 98 ? 4.373 0.924 -2.421 1.00 93.00 98 ASP A C 1
ATOM 727 O O . ASP A 1 98 ? 4.093 2.062 -2.060 1.00 93.00 98 ASP A O 1
ATOM 731 N N . GLU A 1 99 ? 4.651 0.658 -3.699 1.00 90.88 99 GLU A N 1
ATOM 732 C CA . GLU A 1 99 ? 4.621 1.714 -4.711 1.00 90.88 99 GLU A CA 1
ATOM 733 C C . GLU A 1 99 ? 3.222 2.333 -4.861 1.00 90.88 99 GLU A C 1
ATOM 735 O O . GLU A 1 99 ? 3.084 3.554 -4.945 1.00 90.88 99 GLU A O 1
ATOM 740 N N . MET A 1 100 ? 2.162 1.519 -4.840 1.00 92.31 100 MET A N 1
ATOM 741 C CA . MET A 1 100 ? 0.804 2.061 -4.835 1.00 92.31 100 MET A CA 1
ATOM 742 C C . MET A 1 100 ? 0.521 2.851 -3.544 1.00 92.31 100 MET A C 1
ATOM 744 O O . MET A 1 100 ? -0.160 3.871 -3.600 1.00 92.31 100 MET A O 1
ATOM 748 N N . VAL A 1 101 ? 1.083 2.461 -2.391 1.00 93.69 101 VAL A N 1
ATOM 749 C CA . VAL A 1 101 ? 1.016 3.268 -1.156 1.00 93.69 101 VAL A CA 1
ATOM 750 C C . VAL A 1 101 ? 1.639 4.653 -1.364 1.00 93.69 101 VAL A C 1
ATOM 752 O O . VAL A 1 101 ? 1.020 5.645 -0.973 1.00 93.69 101 VAL A O 1
ATOM 755 N N . HIS A 1 102 ? 2.797 4.757 -2.025 1.00 91.19 102 HIS A N 1
ATOM 756 C CA . HIS A 1 102 ? 3.410 6.054 -2.359 1.00 91.19 102 HIS A CA 1
ATOM 757 C C . HIS A 1 102 ? 2.507 6.890 -3.254 1.00 91.19 102 HIS A C 1
ATOM 759 O O . HIS A 1 102 ? 2.269 8.065 -2.970 1.00 91.19 102 HIS A O 1
ATOM 765 N 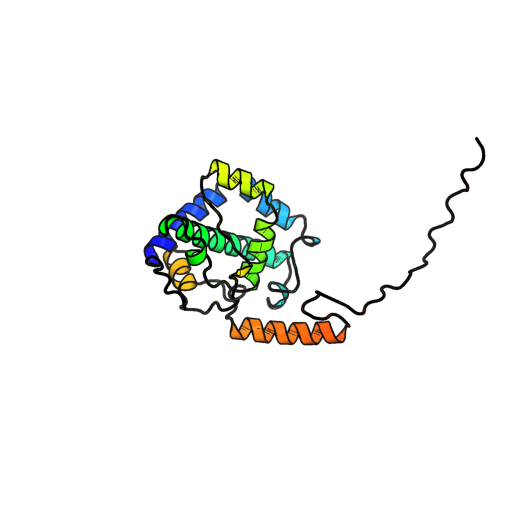N . ALA A 1 103 ? 1.982 6.274 -4.313 1.00 89.50 103 ALA A N 1
ATOM 766 C CA . ALA A 1 103 ? 1.117 6.940 -5.276 1.00 89.50 103 ALA A CA 1
ATOM 767 C C . ALA A 1 103 ? -0.155 7.485 -4.604 1.00 89.50 103 ALA A C 1
ATOM 769 O O . ALA A 1 103 ? -0.568 8.615 -4.874 1.00 89.50 103 ALA A O 1
ATOM 770 N N . LEU A 1 104 ? -0.736 6.728 -3.666 1.00 91.69 104 LEU A N 1
ATOM 771 C CA . LEU A 1 104 ? -1.833 7.212 -2.836 1.00 91.69 104 LEU A CA 1
ATOM 772 C C . LEU A 1 104 ? -1.389 8.386 -1.969 1.00 91.69 104 LEU A C 1
ATOM 774 O O . LEU A 1 104 ? -2.003 9.448 -2.045 1.00 91.69 104 LEU A O 1
ATOM 778 N N . LEU A 1 105 ? -0.340 8.229 -1.161 1.00 92.25 105 LEU A N 1
ATOM 779 C CA . LEU A 1 105 ? 0.087 9.244 -0.191 1.00 92.25 105 LEU A CA 1
ATOM 780 C C . LEU A 1 105 ? 0.576 10.550 -0.834 1.00 92.25 105 LEU A C 1
ATOM 782 O O . LEU A 1 105 ? 0.502 11.599 -0.193 1.00 92.25 105 LEU A O 1
ATOM 786 N N . ALA A 1 106 ? 0.975 10.525 -2.109 1.00 90.12 106 ALA A N 1
ATOM 787 C CA . ALA A 1 106 ? 1.263 11.726 -2.893 1.00 90.12 106 ALA A CA 1
ATOM 788 C C . ALA A 1 106 ? 0.061 12.691 -2.979 1.00 90.12 106 ALA A C 1
ATOM 790 O O . ALA A 1 106 ? 0.241 13.898 -3.147 1.00 90.12 106 ALA A O 1
ATOM 791 N N . GLN A 1 107 ? -1.168 12.201 -2.784 1.00 90.75 107 GLN A N 1
ATOM 792 C CA . GLN A 1 107 ? -2.397 13.001 -2.719 1.00 90.75 107 GLN A CA 1
ATOM 793 C C . GLN A 1 107 ? -2.568 13.666 -1.344 1.00 90.75 107 GLN A C 1
ATOM 795 O O . GLN A 1 107 ? -3.601 13.541 -0.681 1.00 90.75 107 GLN A O 1
ATOM 800 N N . TYR A 1 108 ? -1.531 14.375 -0.897 1.00 91.94 108 TYR A N 1
ATOM 801 C CA . TYR A 1 108 ? -1.381 14.877 0.470 1.00 91.94 108 TYR A CA 1
ATOM 802 C C . TYR A 1 108 ? -2.620 15.616 0.994 1.00 91.94 108 TYR A C 1
ATOM 804 O O . TYR A 1 108 ? -3.127 15.301 2.070 1.00 91.94 108 TYR A O 1
ATOM 812 N N . THR A 1 109 ? -3.150 16.578 0.234 1.00 94.69 109 THR A N 1
ATOM 813 C CA . THR A 1 109 ? -4.291 17.394 0.679 1.00 94.69 109 THR A CA 1
ATOM 814 C C . THR A 1 109 ? -5.564 16.563 0.858 1.00 94.69 109 THR A C 1
ATOM 816 O O . THR A 1 109 ? -6.367 16.865 1.738 1.00 94.69 109 THR A O 1
ATOM 819 N N . VAL A 1 110 ? -5.751 15.513 0.052 1.00 94.12 110 VAL A N 1
ATOM 820 C CA . VAL A 1 110 ? -6.879 14.578 0.181 1.00 94.12 110 VAL A CA 1
ATOM 821 C C . VAL A 1 110 ? -6.740 13.796 1.486 1.00 94.12 110 VAL A C 1
ATOM 823 O O . VAL A 1 110 ? -7.648 13.809 2.318 1.00 94.12 110 VAL A O 1
ATOM 826 N N . TRP A 1 111 ? -5.565 13.210 1.725 1.00 95.50 111 TRP A N 1
ATOM 827 C CA . TRP A 1 111 ? -5.306 12.449 2.946 1.00 95.50 111 TRP A CA 1
ATOM 828 C C . TRP A 1 111 ? -5.344 13.300 4.207 1.00 95.50 111 TRP A C 1
ATOM 830 O O . TRP A 1 111 ? -5.855 12.838 5.220 1.00 95.50 111 TRP A O 1
ATOM 840 N N . LEU A 1 112 ? -4.885 14.552 4.172 1.00 96.06 112 LEU A N 1
ATOM 841 C CA . LEU A 1 112 ? -4.986 15.454 5.319 1.00 96.06 112 LEU A CA 1
ATOM 842 C C . LEU A 1 112 ? -6.447 15.664 5.749 1.00 96.06 112 LEU A C 1
ATOM 844 O O . LEU A 1 112 ? -6.747 15.641 6.944 1.00 96.06 112 LEU A O 1
ATOM 848 N N . ARG A 1 113 ? -7.375 15.820 4.795 1.00 96.75 113 ARG A N 1
ATOM 849 C CA . ARG A 1 113 ? -8.808 15.949 5.104 1.00 96.75 113 ARG A CA 1
ATOM 850 C C . ARG A 1 113 ? -9.382 14.660 5.684 1.00 96.75 113 ARG A C 1
ATOM 852 O O . ARG A 1 113 ? -10.078 14.718 6.698 1.00 96.75 113 ARG A O 1
ATOM 859 N N . ILE A 1 114 ? -9.059 13.515 5.081 1.00 96.69 114 ILE A N 1
ATOM 860 C CA . ILE A 1 114 ? -9.508 12.196 5.552 1.00 96.69 114 ILE A CA 1
ATOM 861 C C . ILE A 1 114 ? -9.019 11.943 6.980 1.00 96.69 114 ILE A C 1
ATOM 863 O O . ILE A 1 114 ? -9.824 11.635 7.856 1.00 96.69 114 ILE A O 1
ATOM 867 N N . GLN A 1 115 ? -7.723 12.127 7.249 1.00 96.75 115 GLN A N 1
ATOM 868 C CA . GLN A 1 115 ? -7.134 11.934 8.579 1.00 96.75 115 GLN A CA 1
ATOM 869 C C . GLN A 1 115 ? -7.746 12.895 9.608 1.00 96.75 115 GLN A C 1
ATOM 871 O O . GLN A 1 115 ? -8.037 12.492 10.728 1.00 96.75 115 GLN A O 1
ATOM 876 N N . THR A 1 116 ? -8.038 14.143 9.221 1.00 96.62 116 THR A N 1
ATOM 877 C CA . THR A 1 116 ? -8.718 15.115 10.097 1.00 96.62 116 THR A CA 1
ATOM 878 C C . THR A 1 116 ? -10.127 14.655 10.486 1.00 96.62 116 THR A C 1
ATOM 880 O O . THR A 1 116 ? -10.507 14.749 11.653 1.00 96.62 116 THR A O 1
ATOM 883 N N . ARG A 1 117 ? -10.913 14.147 9.525 1.00 96.75 117 ARG A N 1
ATOM 884 C CA . ARG A 1 117 ? -12.287 13.671 9.771 1.00 96.75 117 ARG A CA 1
ATOM 885 C C . ARG A 1 117 ? -12.324 12.369 10.563 1.00 96.75 117 ARG A C 1
ATOM 887 O O . ARG A 1 117 ? -13.123 12.232 11.484 1.00 96.75 117 ARG A O 1
ATOM 894 N N . THR A 1 118 ? -11.472 11.420 10.193 1.00 96.31 118 THR A N 1
ATOM 895 C CA . THR A 1 118 ? -11.462 10.063 10.758 1.00 96.31 118 THR A CA 1
ATOM 896 C C . THR A 1 118 ? -10.640 9.953 12.040 1.00 96.31 118 THR A C 1
ATOM 898 O O . THR A 1 118 ? -10.847 9.021 12.811 1.00 96.31 118 THR A O 1
ATOM 901 N N . ARG A 1 119 ? -9.734 10.910 12.287 1.00 96.56 119 ARG A N 1
ATOM 902 C CA . ARG A 1 119 ? -8.711 10.885 13.350 1.00 96.56 119 ARG A CA 1
ATOM 903 C C . ARG A 1 119 ? -7.752 9.695 13.260 1.00 96.56 119 ARG A C 1
ATOM 905 O O . ARG A 1 119 ? -7.150 9.320 14.260 1.00 96.56 119 ARG A O 1
ATOM 912 N N . ILE A 1 120 ? -7.613 9.116 12.072 1.00 96.81 120 ILE A N 1
ATOM 913 C CA . ILE A 1 120 ? -6.696 8.011 11.795 1.00 96.81 120 ILE A CA 1
ATOM 914 C C . ILE A 1 120 ? -5.403 8.610 11.252 1.00 96.81 120 ILE A C 1
ATOM 916 O O . ILE A 1 120 ? -5.453 9.376 10.294 1.00 96.81 120 ILE A O 1
ATOM 920 N N . THR A 1 121 ? -4.256 8.251 11.826 1.00 95.69 121 THR A N 1
ATOM 921 C CA . THR A 1 121 ? -2.945 8.654 11.297 1.00 95.69 121 THR A CA 1
ATOM 922 C C . THR A 1 121 ? -2.418 7.594 10.338 1.00 95.69 121 THR A C 1
ATOM 924 O O . THR A 1 121 ? -2.204 6.445 10.723 1.00 95.69 121 THR A O 1
ATOM 927 N N . LEU A 1 122 ? -2.158 7.985 9.093 1.00 93.62 122 LEU A N 1
ATOM 928 C CA . LEU A 1 122 ? -1.547 7.135 8.075 1.00 93.62 122 LEU A CA 1
ATOM 929 C C . LEU A 1 122 ? -0.023 7.249 8.162 1.00 93.62 122 LEU A C 1
ATOM 931 O O . LEU A 1 122 ? 0.601 8.035 7.451 1.00 93.62 122 LEU A O 1
ATOM 935 N N . ALA A 1 123 ? 0.569 6.482 9.078 1.00 90.12 123 ALA A N 1
ATOM 936 C CA . ALA A 1 123 ? 2.013 6.456 9.269 1.00 90.12 123 ALA A CA 1
ATOM 937 C C . ALA A 1 123 ? 2.720 5.846 8.051 1.00 90.12 123 ALA A C 1
ATOM 939 O O . ALA A 1 123 ? 2.412 4.724 7.638 1.00 90.12 123 ALA A O 1
ATOM 940 N N . HIS A 1 124 ? 3.685 6.586 7.502 1.00 90.62 124 HIS A N 1
ATOM 941 C CA . HIS A 1 124 ? 4.560 6.099 6.449 1.00 90.62 124 HIS A CA 1
ATOM 942 C C . HIS A 1 124 ? 5.928 6.802 6.456 1.00 90.62 124 HIS A C 1
ATOM 944 O O . HIS A 1 124 ? 5.998 8.023 6.576 1.00 90.62 124 HIS A O 1
ATOM 950 N N . ALA A 1 125 ? 7.016 6.045 6.306 1.00 85.31 125 ALA A N 1
ATOM 951 C CA . ALA A 1 125 ? 8.387 6.538 6.302 1.00 85.31 125 ALA A CA 1
ATOM 952 C C . ALA A 1 125 ? 9.284 5.764 5.318 1.00 85.31 125 ALA A C 1
ATOM 954 O O . ALA A 1 125 ? 9.869 4.730 5.655 1.00 85.31 125 ALA A O 1
ATOM 955 N N . THR A 1 126 ? 9.513 6.350 4.140 1.00 80.12 126 THR A N 1
ATOM 956 C CA . THR A 1 126 ? 10.331 5.768 3.060 1.00 80.12 126 THR A CA 1
ATOM 957 C C . THR A 1 126 ? 11.764 5.427 3.453 1.00 80.12 126 THR A C 1
ATOM 959 O O . THR A 1 126 ? 12.350 4.463 2.967 1.00 80.12 126 THR A O 1
ATOM 962 N N . SER A 1 127 ? 12.339 6.146 4.419 1.00 74.75 127 SER A N 1
ATOM 963 C CA . SER A 1 127 ? 13.681 5.848 4.942 1.00 74.75 127 SER A CA 1
ATOM 964 C C . SER A 1 127 ? 13.809 4.441 5.552 1.00 74.75 127 SER A C 1
ATOM 966 O O . SER A 1 127 ? 14.923 3.917 5.695 1.00 74.75 127 SER A O 1
ATOM 968 N N . ARG A 1 128 ? 12.683 3.807 5.900 1.00 72.88 128 ARG A N 1
ATOM 969 C CA . ARG A 1 128 ? 12.619 2.509 6.581 1.00 72.88 128 ARG A CA 1
ATOM 970 C C . ARG A 1 128 ? 12.095 1.380 5.703 1.00 72.88 128 ARG A C 1
ATOM 972 O O . ARG A 1 128 ? 12.134 0.233 6.140 1.00 72.88 128 ARG A O 1
ATOM 979 N N . GLU A 1 129 ? 11.712 1.667 4.464 1.00 75.94 129 GLU A N 1
ATOM 980 C CA . GLU A 1 129 ? 11.213 0.657 3.538 1.00 75.94 129 GLU A CA 1
ATOM 981 C C . GLU A 1 129 ? 12.251 -0.418 3.248 1.00 75.94 129 GLU A C 1
ATOM 983 O O . GLU A 1 129 ? 13.443 -0.169 3.013 1.00 75.94 129 GLU A O 1
ATOM 988 N N . ARG A 1 130 ? 11.779 -1.660 3.267 1.00 70.69 130 ARG A N 1
ATOM 989 C CA . ARG A 1 130 ? 12.552 -2.834 2.891 1.00 70.69 130 ARG A CA 1
ATOM 990 C C . ARG A 1 130 ? 11.612 -3.750 2.113 1.00 70.69 130 ARG A C 1
ATOM 992 O O . ARG A 1 130 ? 10.740 -4.366 2.715 1.00 70.69 130 ARG A O 1
ATOM 999 N N . TYR A 1 131 ? 11.817 -3.878 0.798 1.00 80.19 131 TYR A N 1
ATOM 1000 C CA . TYR A 1 131 ? 11.109 -4.842 -0.063 1.00 80.19 131 TYR A CA 1
ATOM 1001 C C . TYR A 1 131 ? 11.535 -6.282 0.264 1.00 80.19 131 TYR A C 1
ATOM 1003 O O . TYR A 1 131 ? 12.290 -6.921 -0.468 1.00 80.19 131 TYR A O 1
ATOM 1011 N N . ARG A 1 132 ? 11.145 -6.744 1.450 1.00 88.94 132 ARG A N 1
ATOM 1012 C CA . ARG A 1 132 ? 11.567 -8.009 2.063 1.00 88.94 132 ARG A CA 1
ATOM 1013 C C . ARG A 1 132 ? 10.388 -8.839 2.550 1.00 88.94 132 ARG A C 1
ATOM 1015 O O . ARG A 1 132 ? 10.613 -9.772 3.300 1.00 88.94 132 ARG A O 1
ATOM 1022 N N . TRP A 1 133 ? 9.169 -8.463 2.172 1.00 94.50 133 T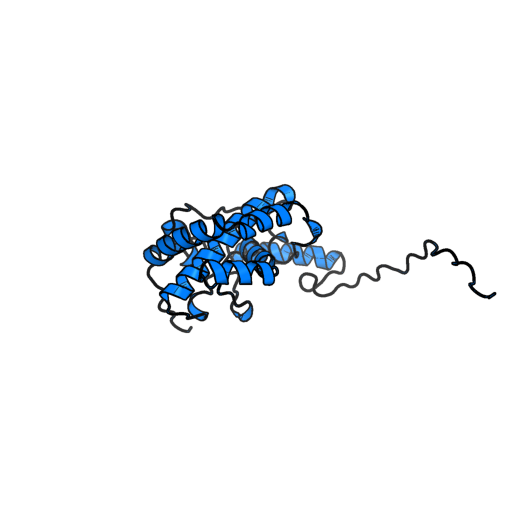RP A N 1
ATOM 1023 C CA . TRP A 1 133 ? 7.986 -9.222 2.546 1.00 94.50 133 TRP A CA 1
ATOM 1024 C C . TRP A 1 133 ? 8.093 -10.663 2.043 1.00 94.50 133 TRP A C 1
ATOM 1026 O O . TRP A 1 133 ? 8.408 -10.881 0.872 1.00 94.50 133 TRP A O 1
ATOM 1036 N N . GLU A 1 134 ? 7.778 -11.609 2.917 1.00 96.06 134 GLU A N 1
ATOM 1037 C CA . GLU A 1 134 ? 7.626 -13.030 2.635 1.00 96.06 134 GLU A CA 1
ATOM 1038 C C . GLU A 1 134 ? 6.259 -13.548 3.123 1.00 96.06 134 GLU A C 1
ATOM 1040 O O . GLU A 1 134 ? 5.700 -13.044 4.106 1.00 96.06 134 GLU A O 1
ATOM 1045 N N . PRO A 1 135 ? 5.706 -14.601 2.495 1.00 96.44 135 PRO A N 1
ATOM 1046 C CA . PRO A 1 135 ? 4.612 -15.360 3.089 1.00 96.44 135 PRO A CA 1
ATOM 1047 C C . PRO A 1 135 ? 5.005 -15.887 4.478 1.00 96.44 135 PRO A C 1
ATOM 1049 O O . PRO A 1 135 ? 6.076 -16.466 4.644 1.00 96.44 135 PRO A O 1
ATOM 1052 N N . GLY A 1 136 ? 4.125 -15.734 5.467 1.00 95.62 136 GLY A N 1
ATOM 1053 C CA . GLY A 1 136 ? 4.408 -16.074 6.863 1.00 95.62 136 GLY A CA 1
ATOM 1054 C C . GLY A 1 136 ? 5.098 -14.971 7.672 1.00 95.62 136 GLY A C 1
ATOM 1055 O O . GLY A 1 136 ? 5.296 -15.151 8.869 1.00 95.62 136 GLY A O 1
ATOM 1056 N N . ASP A 1 137 ? 5.428 -13.823 7.075 1.00 94.50 137 ASP A N 1
ATOM 1057 C CA . ASP A 1 137 ? 5.899 -12.674 7.848 1.00 94.50 137 ASP A CA 1
ATOM 1058 C C . ASP A 1 137 ? 4.789 -12.072 8.721 1.00 94.50 137 ASP A C 1
ATOM 1060 O O . ASP A 1 137 ? 3.590 -12.302 8.536 1.00 94.50 137 ASP A O 1
ATOM 1064 N N . TYR A 1 138 ? 5.194 -11.203 9.648 1.00 95.38 138 TYR A N 1
ATOM 1065 C CA . TYR A 1 138 ? 4.284 -10.465 10.522 1.00 95.38 138 TYR A CA 1
ATOM 1066 C C . TYR A 1 138 ? 3.149 -9.757 9.754 1.00 95.38 138 TYR A C 1
ATOM 1068 O O . TYR A 1 138 ? 1.985 -9.867 10.136 1.00 95.38 138 TYR A O 1
ATOM 1076 N N . THR A 1 139 ? 3.452 -9.110 8.621 1.00 96.06 139 THR A N 1
ATOM 1077 C CA . THR A 1 139 ? 2.439 -8.479 7.754 1.00 96.06 139 THR A CA 1
ATOM 1078 C C . THR A 1 139 ? 1.408 -9.480 7.233 1.00 96.06 139 THR A C 1
ATOM 1080 O O . THR A 1 139 ? 0.218 -9.176 7.239 1.00 96.06 139 THR A O 1
ATOM 1083 N N . ASP A 1 140 ? 1.836 -10.671 6.798 1.00 97.62 140 ASP A N 1
ATOM 1084 C CA . ASP A 1 140 ? 0.939 -11.724 6.299 1.00 97.62 140 ASP A CA 1
ATOM 1085 C C . ASP A 1 140 ? 0.037 -12.258 7.424 1.00 97.62 140 ASP A C 1
ATOM 1087 O O . ASP A 1 140 ? -1.166 -12.443 7.226 1.00 97.62 140 ASP A O 1
ATOM 1091 N N . HIS A 1 141 ? 0.572 -12.410 8.639 1.00 98.12 141 HIS A N 1
ATOM 1092 C CA . HIS A 1 141 ? -0.228 -12.773 9.809 1.00 98.12 141 HIS A CA 1
ATOM 1093 C C . HIS A 1 141 ? -1.289 -11.721 10.153 1.00 98.12 141 HIS A C 1
ATOM 1095 O O . HIS A 1 141 ? -2.448 -12.082 10.361 1.00 98.12 141 HIS A O 1
ATOM 1101 N N . CYS A 1 142 ? -0.930 -10.434 10.174 1.00 98.31 142 CYS A N 1
ATOM 1102 C CA . CYS A 1 142 ? -1.883 -9.351 10.431 1.00 98.31 142 CYS A CA 1
ATOM 1103 C C . CYS A 1 142 ? -2.944 -9.255 9.322 1.00 98.31 142 CYS A C 1
ATOM 1105 O O . CYS A 1 142 ? -4.129 -9.099 9.615 1.00 98.31 142 CYS A O 1
ATOM 1107 N N . TYR A 1 143 ? -2.538 -9.405 8.056 1.00 98.56 143 TYR A N 1
ATOM 1108 C CA . TYR A 1 143 ? -3.433 -9.397 6.895 1.00 98.56 143 TYR A CA 1
ATOM 1109 C C . TYR A 1 143 ? -4.497 -10.496 6.995 1.00 98.56 143 TYR A C 1
ATOM 1111 O O . TYR A 1 143 ? -5.691 -10.241 6.832 1.00 98.56 143 TYR A O 1
ATOM 1119 N N . ARG A 1 144 ? -4.082 -11.729 7.312 1.00 98.44 144 ARG A N 1
ATOM 1120 C CA . ARG A 1 144 ? -5.005 -12.860 7.495 1.00 98.44 144 ARG A CA 1
ATOM 1121 C C . ARG A 1 144 ? -5.907 -12.662 8.707 1.00 98.44 144 ARG A C 1
ATOM 1123 O O . ARG A 1 144 ? -7.100 -12.939 8.625 1.00 98.44 144 ARG A O 1
ATOM 1130 N N . ALA A 1 145 ? -5.353 -12.158 9.809 1.00 98.44 145 ALA A N 1
ATOM 1131 C CA . ALA A 1 145 ? -6.108 -11.865 11.022 1.00 98.44 145 ALA A CA 1
ATOM 1132 C C . ALA A 1 145 ? -7.187 -10.789 10.820 1.00 98.44 145 ALA A C 1
ATOM 1134 O O . ALA A 1 145 ? -8.210 -10.824 11.497 1.00 98.44 145 ALA A O 1
ATOM 1135 N N . ALA A 1 146 ? -7.001 -9.878 9.861 1.00 98.50 146 ALA A N 1
ATOM 1136 C CA . ALA A 1 146 ? -8.018 -8.911 9.450 1.00 98.50 146 ALA A CA 1
ATOM 1137 C C . ALA A 1 146 ? -9.193 -9.539 8.668 1.00 98.50 146 ALA A C 1
ATOM 1139 O O . ALA A 1 146 ? -10.127 -8.838 8.281 1.00 98.50 146 ALA A O 1
ATOM 1140 N N . GLY A 1 147 ? -9.154 -10.849 8.398 1.00 98.38 147 GLY A N 1
ATOM 1141 C CA . GLY A 1 147 ? -10.193 -11.562 7.655 1.00 98.38 147 GLY A CA 1
ATOM 1142 C C . GLY A 1 147 ? -10.123 -11.361 6.139 1.00 98.38 147 GLY A C 1
ATOM 1143 O O . GLY A 1 147 ? -11.068 -11.700 5.433 1.00 98.38 147 GLY A O 1
ATOM 1144 N N . TRP A 1 148 ? -9.018 -10.825 5.611 1.00 98.31 148 TRP A N 1
ATOM 1145 C CA . TRP A 1 148 ? -8.858 -10.555 4.174 1.00 98.31 148 TRP A CA 1
ATOM 1146 C C . TRP A 1 148 ? -8.396 -11.772 3.359 1.00 98.31 148 TRP A C 1
ATOM 1148 O O . TRP A 1 148 ? -8.260 -11.679 2.141 1.00 98.31 148 TRP A O 1
ATOM 1158 N N . GLY A 1 149 ? -8.176 -12.914 4.015 1.00 97.50 149 GLY A N 1
ATOM 1159 C CA . GLY A 1 149 ? -7.692 -14.138 3.380 1.00 97.50 149 GLY A CA 1
ATOM 1160 C C . GLY A 1 149 ? -6.191 -14.091 3.100 1.00 97.50 149 GLY A C 1
ATOM 1161 O O . GLY A 1 149 ? -5.425 -13.513 3.868 1.00 97.50 149 GLY A O 1
ATOM 1162 N N . THR A 1 150 ? -5.762 -14.741 2.020 1.00 97.12 150 THR A N 1
ATOM 1163 C CA . THR A 1 150 ? -4.354 -14.761 1.602 1.00 97.12 150 THR A CA 1
ATOM 1164 C C . THR A 1 150 ? -4.052 -13.567 0.694 1.00 97.12 150 THR A C 1
ATOM 1166 O O . THR A 1 150 ? -4.815 -13.338 -0.249 1.00 97.12 150 THR A O 1
ATOM 1169 N N . PRO A 1 151 ? -2.937 -12.843 0.914 1.00 97.44 151 PRO A N 1
ATOM 1170 C CA . PRO A 1 151 ? -2.519 -11.775 0.017 1.00 97.44 151 PRO A CA 1
ATOM 1171 C C . PRO A 1 151 ? -2.410 -12.260 -1.446 1.00 97.44 151 PRO A C 1
ATOM 1173 O O . PRO A 1 151 ? -1.806 -13.309 -1.695 1.00 97.44 151 PRO A O 1
ATOM 1176 N N . PRO A 1 152 ? -2.978 -11.543 -2.437 1.00 97.56 152 PRO A N 1
ATOM 1177 C CA . PRO A 1 152 ? -2.951 -11.987 -3.830 1.00 97.56 152 PRO A CA 1
ATOM 1178 C C . PRO A 1 152 ? -1.524 -12.109 -4.381 1.00 97.56 152 PRO A C 1
ATOM 1180 O O . PRO A 1 152 ? -0.836 -11.106 -4.571 1.00 97.56 152 PRO A O 1
ATOM 1183 N N . ALA A 1 153 ? -1.097 -13.329 -4.728 1.00 96.62 153 ALA A N 1
ATOM 1184 C CA . ALA A 1 153 ? 0.274 -13.632 -5.171 1.00 96.62 153 ALA A CA 1
ATOM 1185 C C . ALA A 1 153 ? 0.737 -12.856 -6.422 1.00 96.62 153 ALA A C 1
ATOM 1187 O O . ALA A 1 153 ? 1.933 -12.753 -6.693 1.00 96.62 153 ALA A O 1
ATOM 1188 N N . ARG A 1 154 ? -0.202 -12.303 -7.202 1.00 96.56 154 ARG A N 1
ATOM 1189 C CA . ARG A 1 154 ? 0.106 -11.423 -8.339 1.00 96.56 154 ARG A CA 1
ATOM 1190 C C . ARG A 1 154 ? 0.806 -10.132 -7.897 1.00 96.56 154 ARG A C 1
ATOM 1192 O O . ARG A 1 154 ? 1.715 -9.685 -8.593 1.00 96.56 154 ARG A O 1
ATOM 1199 N N . TYR A 1 155 ? 0.381 -9.563 -6.769 1.00 96.56 155 TYR A N 1
ATOM 1200 C CA . TYR A 1 155 ? 0.827 -8.258 -6.266 1.00 96.56 155 TYR A CA 1
ATOM 1201 C C . TYR A 1 155 ? 1.726 -8.381 -5.036 1.00 96.56 155 TYR A C 1
ATOM 1203 O O . TYR A 1 155 ? 2.637 -7.581 -4.850 1.00 96.56 155 TYR A O 1
ATOM 1211 N N . TRP A 1 156 ? 1.505 -9.418 -4.230 1.00 97.44 156 TRP A N 1
ATOM 1212 C CA . TRP A 1 156 ? 2.327 -9.759 -3.079 1.00 97.44 156 TRP A CA 1
ATOM 1213 C C . TRP A 1 156 ? 3.450 -10.702 -3.507 1.00 97.44 156 TRP A C 1
ATOM 1215 O O . TRP A 1 156 ? 3.381 -11.921 -3.359 1.00 97.44 156 TRP A O 1
ATOM 1225 N N . ILE A 1 157 ? 4.471 -10.107 -4.119 1.00 96.75 157 ILE A N 1
ATOM 1226 C CA . ILE A 1 157 ? 5.670 -10.777 -4.617 1.00 96.75 157 ILE A CA 1
ATOM 1227 C C . ILE A 1 157 ? 6.708 -10.861 -3.480 1.00 96.75 157 ILE A C 1
ATOM 1229 O O . ILE A 1 157 ? 7.054 -9.810 -2.927 1.00 96.75 157 ILE A O 1
ATOM 1233 N N . PRO A 1 158 ? 7.230 -12.061 -3.157 1.00 96.50 158 PRO A N 1
ATOM 1234 C CA . PRO A 1 158 ? 8.277 -12.239 -2.149 1.00 96.50 158 PRO A CA 1
ATOM 1235 C C . PRO A 1 158 ? 9.562 -11.462 -2.458 1.00 96.50 158 PRO A C 1
ATOM 1237 O O . PRO A 1 158 ? 9.878 -11.227 -3.627 1.00 96.50 158 PRO A O 1
ATOM 1240 N N . GLY A 1 159 ? 10.345 -11.107 -1.441 1.00 93.50 159 GLY A N 1
ATOM 1241 C CA . GLY A 1 159 ? 11.532 -10.253 -1.563 1.00 93.50 159 GLY A CA 1
ATOM 1242 C C . GLY A 1 159 ? 12.587 -10.744 -2.572 1.00 93.50 159 GLY A C 1
ATOM 1243 O O . GLY A 1 159 ? 12.984 -9.973 -3.455 1.00 93.50 159 GLY A O 1
ATOM 1244 N N . PRO A 1 160 ? 13.057 -12.008 -2.503 1.00 94.94 160 PRO A N 1
ATOM 1245 C CA . PRO A 1 160 ? 13.988 -12.578 -3.472 1.00 94.94 160 PRO A CA 1
ATOM 1246 C C . PRO A 1 160 ? 13.442 -12.571 -4.900 1.00 94.94 160 PRO A C 1
ATOM 1248 O O . PRO A 1 160 ? 14.173 -12.252 -5.837 1.00 94.94 160 PRO A O 1
ATOM 1251 N N . GLU A 1 161 ? 12.154 -12.874 -5.074 1.00 96.12 161 GLU A N 1
ATOM 1252 C CA . GLU A 1 161 ? 11.520 -12.880 -6.391 1.00 96.12 161 GLU A CA 1
ATOM 1253 C C . GLU A 1 161 ? 11.353 -11.459 -6.939 1.00 96.12 161 GLU A C 1
ATOM 1255 O O . GLU A 1 161 ? 11.630 -11.215 -8.113 1.00 96.12 161 GLU A O 1
ATOM 1260 N N . ALA A 1 162 ? 10.976 -10.499 -6.092 1.00 93.94 162 ALA A N 1
ATOM 1261 C CA . ALA A 1 162 ? 10.910 -9.090 -6.453 1.00 93.94 162 ALA A CA 1
ATOM 1262 C C . ALA A 1 162 ? 12.280 -8.591 -6.925 1.00 93.94 162 ALA A C 1
ATOM 1264 O O . ALA A 1 162 ? 12.384 -8.020 -8.009 1.00 93.94 162 ALA A O 1
ATOM 1265 N N . ARG A 1 163 ? 13.351 -8.901 -6.182 1.00 92.62 163 ARG A N 1
ATOM 1266 C CA . ARG A 1 163 ? 14.729 -8.574 -6.574 1.00 92.62 163 ARG A CA 1
ATOM 1267 C C . ARG A 1 163 ? 15.109 -9.198 -7.913 1.00 92.62 163 ARG A C 1
ATOM 1269 O O . ARG A 1 163 ? 15.568 -8.484 -8.797 1.00 92.62 163 ARG A O 1
ATOM 1276 N N . ARG A 1 164 ? 14.850 -10.496 -8.101 1.00 95.25 164 ARG A N 1
ATOM 1277 C CA . ARG A 1 164 ? 15.132 -11.189 -9.366 1.00 95.25 164 ARG A CA 1
ATOM 1278 C C . ARG A 1 164 ? 14.423 -10.519 -10.547 1.00 95.25 164 ARG A C 1
ATOM 1280 O O . ARG A 1 164 ? 15.027 -10.338 -11.603 1.00 95.25 164 ARG A O 1
ATOM 1287 N N . ARG A 1 165 ? 13.149 -10.142 -10.391 1.00 94.94 165 ARG A N 1
ATOM 1288 C CA . ARG A 1 165 ? 12.382 -9.446 -11.438 1.00 94.94 165 ARG A CA 1
ATOM 1289 C C . ARG A 1 165 ? 12.905 -8.034 -11.698 1.00 94.94 165 ARG A C 1
ATOM 1291 O O . ARG A 1 165 ? 13.003 -7.648 -12.861 1.00 94.94 165 ARG A O 1
ATOM 1298 N N . LEU A 1 166 ? 13.284 -7.298 -10.653 1.00 90.69 166 LEU A N 1
ATOM 1299 C CA . LEU A 1 166 ? 13.898 -5.974 -10.781 1.00 90.69 166 LEU A CA 1
ATOM 1300 C C . LEU A 1 166 ? 15.234 -6.043 -11.521 1.00 90.69 166 LEU A C 1
ATOM 1302 O O . LEU A 1 166 ? 15.473 -5.224 -12.401 1.00 90.69 166 LEU A O 1
ATOM 1306 N N . ASP A 1 167 ? 16.070 -7.042 -11.239 1.00 92.12 167 ASP A N 1
ATOM 1307 C CA . ASP A 1 167 ? 17.351 -7.226 -11.928 1.00 92.12 167 ASP A CA 1
ATOM 1308 C C . ASP A 1 167 ? 17.157 -7.507 -13.426 1.00 92.12 167 ASP A C 1
ATOM 1310 O O . ASP A 1 167 ? 17.868 -6.945 -14.268 1.00 92.12 167 ASP A O 1
ATOM 1314 N N . LEU A 1 168 ? 16.154 -8.325 -13.775 1.00 93.81 168 LEU A N 1
ATOM 1315 C CA . LEU A 1 168 ? 15.771 -8.579 -15.167 1.00 93.81 168 LEU A CA 1
ATOM 1316 C C . LEU A 1 168 ? 15.283 -7.305 -15.864 1.00 93.81 168 LEU A C 1
ATOM 1318 O O . LEU A 1 168 ? 15.718 -7.012 -16.979 1.00 93.81 168 LEU A O 1
ATOM 1322 N N . LEU A 1 169 ? 14.405 -6.539 -15.214 1.00 91.38 169 LEU A N 1
ATOM 1323 C CA . LEU A 1 169 ? 13.878 -5.291 -15.760 1.00 91.38 169 LEU A CA 1
ATOM 1324 C C . LEU A 1 169 ? 14.989 -4.244 -15.924 1.00 91.38 169 LEU A C 1
ATOM 1326 O O . LEU A 1 169 ? 15.113 -3.626 -16.979 1.00 91.38 169 LEU A O 1
ATOM 1330 N N . ALA A 1 170 ? 15.868 -4.118 -14.931 1.00 89.69 170 ALA A N 1
ATOM 1331 C CA . ALA A 1 170 ? 17.018 -3.228 -14.977 1.00 89.69 170 ALA A CA 1
ATOM 1332 C C . ALA A 1 170 ? 17.982 -3.597 -16.113 1.00 89.69 170 ALA A C 1
ATOM 1334 O O . ALA A 1 170 ? 18.517 -2.706 -16.769 1.00 89.69 170 ALA A O 1
ATOM 1335 N N . ALA A 1 171 ? 18.195 -4.888 -16.395 1.00 93.00 171 ALA A N 1
ATOM 1336 C CA . ALA A 1 171 ? 18.985 -5.313 -17.550 1.00 93.00 171 ALA A CA 1
ATOM 1337 C C . ALA A 1 171 ? 18.353 -4.876 -18.882 1.00 93.00 171 ALA A C 1
ATOM 1339 O O . ALA A 1 171 ? 19.068 -4.439 -19.783 1.00 93.00 171 ALA A O 1
ATOM 1340 N N . ARG A 1 172 ? 17.019 -4.935 -18.995 1.00 92.94 172 ARG A N 1
ATOM 1341 C CA . ARG A 1 172 ? 16.293 -4.447 -20.178 1.00 92.94 172 ARG A CA 1
ATOM 1342 C C . ARG A 1 172 ? 16.366 -2.930 -20.312 1.00 92.94 172 ARG A C 1
ATOM 1344 O O . ARG A 1 172 ? 16.694 -2.452 -21.391 1.00 92.94 172 ARG A O 1
ATOM 1351 N N . PHE A 1 173 ? 16.161 -2.179 -19.236 1.00 91.06 173 PHE A N 1
ATOM 1352 C CA . PHE A 1 173 ? 16.301 -0.720 -19.267 1.00 91.06 173 PHE A CA 1
ATOM 1353 C C . PHE A 1 173 ? 17.714 -0.272 -19.625 1.00 91.06 173 PHE A C 1
ATOM 1355 O O . PHE A 1 173 ? 17.878 0.594 -20.482 1.00 91.06 173 PHE A O 1
ATOM 1362 N N . ARG A 1 174 ? 18.744 -0.937 -19.089 1.00 92.38 174 ARG A N 1
ATOM 1363 C CA . ARG A 1 174 ? 20.129 -0.640 -19.477 1.00 92.38 174 ARG A CA 1
ATOM 1364 C C . ARG A 1 174 ? 20.371 -0.840 -20.970 1.00 92.38 174 ARG A C 1
ATOM 1366 O O . ARG A 1 174 ? 21.124 -0.074 -21.554 1.00 92.38 174 ARG A O 1
ATOM 1373 N N . SER A 1 175 ? 19.717 -1.821 -21.599 1.00 94.19 175 SER A N 1
ATOM 1374 C CA . SER A 1 175 ? 19.865 -2.058 -23.045 1.00 94.19 175 SER A CA 1
ATOM 1375 C C . SER A 1 175 ? 19.310 -0.936 -23.930 1.00 94.19 175 SER A C 1
ATOM 1377 O O . SER A 1 175 ? 19.664 -0.872 -25.101 1.00 94.19 175 SER A O 1
ATOM 1379 N N . ILE A 1 176 ? 18.484 -0.043 -23.374 1.00 93.25 176 ILE A N 1
ATOM 1380 C CA . ILE A 1 176 ? 17.944 1.141 -24.059 1.00 93.25 176 ILE A CA 1
ATOM 1381 C C . ILE A 1 176 ? 18.498 2.455 -23.479 1.00 93.25 176 ILE A C 1
ATOM 1383 O O . ILE A 1 176 ? 17.898 3.509 -23.659 1.00 93.25 176 ILE A O 1
ATOM 1387 N N . GLY A 1 177 ? 19.619 2.400 -22.750 1.00 92.56 177 GLY A N 1
ATOM 1388 C CA . GLY A 1 177 ? 20.271 3.587 -22.186 1.00 92.56 177 GLY A CA 1
ATOM 1389 C C . GLY A 1 177 ? 19.574 4.173 -20.955 1.00 92.56 177 GLY A C 1
ATOM 1390 O O . GLY A 1 177 ? 19.770 5.344 -20.650 1.00 92.56 177 GLY A O 1
ATOM 1391 N N . VAL A 1 178 ? 18.741 3.402 -20.246 1.00 91.69 178 VAL A N 1
ATOM 1392 C CA . VAL A 1 178 ? 18.097 3.813 -18.986 1.00 91.69 178 VAL A CA 1
ATOM 1393 C C . VAL A 1 178 ? 18.753 3.081 -17.812 1.00 91.69 178 VAL A C 1
ATOM 1395 O O . VAL A 1 178 ? 18.827 1.852 -17.786 1.00 91.69 178 VAL A O 1
ATOM 1398 N N . HIS A 1 179 ? 19.220 3.818 -16.806 1.00 87.19 179 HIS A N 1
ATOM 1399 C CA . HIS A 1 179 ? 20.016 3.274 -15.701 1.00 87.19 179 HIS A CA 1
ATOM 1400 C C . HIS A 1 179 ? 19.388 3.566 -14.338 1.00 87.19 179 HIS A C 1
ATOM 1402 O O . HIS A 1 179 ? 18.489 4.393 -14.197 1.00 87.19 179 HIS A O 1
ATOM 1408 N N . ASP A 1 180 ? 19.875 2.856 -13.318 1.00 83.94 180 ASP A N 1
ATOM 1409 C CA . ASP A 1 180 ? 19.544 3.076 -11.906 1.00 83.94 180 ASP A CA 1
ATOM 1410 C C . ASP A 1 180 ? 18.039 3.126 -11.611 1.00 83.94 180 ASP A C 1
ATOM 1412 O O . ASP A 1 180 ? 17.595 3.905 -10.768 1.00 83.94 180 ASP A O 1
ATOM 1416 N N . GLY A 1 181 ? 17.259 2.294 -12.310 1.00 74.00 181 GLY A N 1
ATOM 1417 C CA . GLY A 1 181 ? 15.803 2.233 -12.166 1.00 74.00 181 GLY A CA 1
ATOM 1418 C C . GLY A 1 181 ? 15.067 3.422 -12.788 1.00 74.00 181 GLY A C 1
ATOM 1419 O O . GLY A 1 181 ? 13.983 3.758 -12.333 1.00 74.00 181 GLY A O 1
ATOM 1420 N N . GLY A 1 182 ? 15.660 4.083 -13.786 1.00 81.31 182 GLY A N 1
ATOM 1421 C CA . GLY A 1 182 ? 15.085 5.265 -14.434 1.00 81.31 182 GLY A CA 1
ATOM 1422 C C . GLY A 1 182 ? 15.592 6.597 -13.885 1.00 81.31 182 GLY A C 1
ATOM 1423 O O . GLY A 1 182 ? 15.230 7.641 -14.412 1.00 81.31 182 GLY A O 1
ATOM 1424 N N . ARG A 1 183 ? 16.463 6.588 -12.865 1.00 81.31 183 ARG A N 1
ATOM 1425 C CA . ARG A 1 183 ? 17.006 7.816 -12.251 1.00 81.31 183 ARG A CA 1
ATOM 1426 C C . ARG A 1 183 ? 17.998 8.571 -13.137 1.00 81.31 183 ARG A C 1
ATOM 1428 O O . ARG A 1 183 ? 18.307 9.722 -12.848 1.00 81.31 183 ARG A O 1
ATOM 1435 N N . ARG A 1 184 ? 18.503 7.937 -14.196 1.00 89.25 184 ARG A N 1
ATOM 1436 C CA . ARG A 1 184 ? 19.271 8.591 -15.262 1.00 89.25 184 ARG A CA 1
ATOM 1437 C C . ARG A 1 184 ? 19.090 7.846 -16.580 1.00 89.25 184 ARG A C 1
ATOM 1439 O O . ARG A 1 184 ? 18.874 6.632 -16.576 1.00 89.25 184 ARG A O 1
ATOM 1446 N N . HIS A 1 185 ? 19.239 8.550 -17.695 1.00 92.50 185 HIS A N 1
ATOM 1447 C CA . HIS A 1 185 ? 19.264 7.951 -19.024 1.00 92.50 185 HIS A CA 1
ATOM 1448 C C . HIS A 1 185 ? 20.245 8.675 -19.949 1.00 92.50 185 HIS A C 1
ATOM 1450 O O . HIS A 1 185 ? 20.607 9.822 -19.705 1.00 92.50 185 HIS A O 1
ATOM 1456 N N . GLU A 1 186 ? 20.632 8.005 -21.028 1.00 92.06 186 GLU A N 1
ATOM 1457 C CA . GLU A 1 186 ? 21.523 8.514 -22.081 1.00 92.06 186 GLU A CA 1
ATOM 1458 C C . GLU A 1 186 ? 20.743 8.955 -23.338 1.00 92.06 186 GLU A C 1
ATOM 1460 O O . GLU A 1 186 ? 21.332 9.307 -24.355 1.00 92.06 186 GLU A O 1
ATOM 1465 N N . LEU A 1 187 ? 19.404 8.943 -23.282 1.00 90.31 187 LEU A N 1
ATOM 1466 C CA . LEU A 1 187 ? 18.539 9.412 -24.368 1.00 90.31 187 LEU A CA 1
ATOM 1467 C C . LEU A 1 187 ? 18.694 10.931 -24.582 1.00 90.31 187 LEU A C 1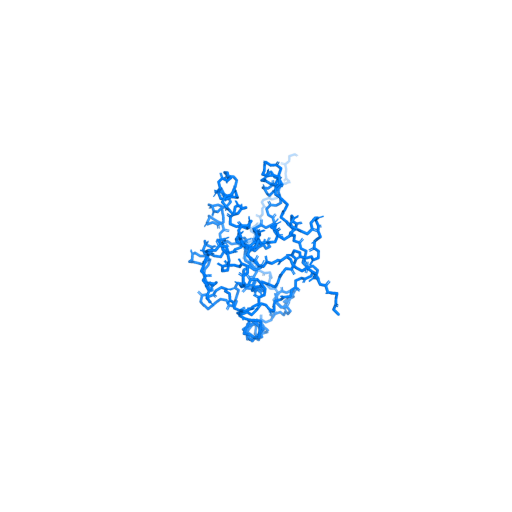
ATOM 1469 O O . LEU A 1 187 ? 18.385 11.709 -23.683 1.00 90.31 187 LEU A O 1
ATOM 1473 N N . ASP A 1 188 ? 19.122 11.335 -25.780 1.00 86.06 188 ASP A N 1
ATOM 1474 C CA . ASP A 1 188 ? 19.307 12.743 -26.186 1.00 86.06 188 ASP A CA 1
ATOM 1475 C C . ASP A 1 188 ? 17.995 13.398 -26.671 1.00 86.06 188 ASP A C 1
ATOM 1477 O O . ASP A 1 188 ? 17.912 14.609 -26.821 1.00 86.06 188 ASP A O 1
ATOM 1481 N N . PHE A 1 189 ? 16.945 12.605 -26.932 1.00 84.25 189 PHE A N 1
ATOM 1482 C CA . PHE A 1 189 ? 15.641 12.993 -27.518 1.00 84.25 189 PHE A CA 1
ATOM 1483 C C . PHE A 1 189 ? 15.685 13.837 -28.815 1.00 84.25 189 PHE A C 1
ATOM 1485 O O . PHE A 1 189 ? 14.649 14.019 -29.453 1.00 84.25 189 PHE A O 1
ATOM 1492 N N . GLY A 1 190 ? 16.869 14.276 -29.252 1.00 78.12 190 GLY A N 1
ATOM 1493 C CA . GLY A 1 190 ? 17.100 15.195 -30.351 1.00 78.12 190 GLY A CA 1
ATOM 1494 C C . GLY A 1 190 ? 16.429 16.558 -30.152 1.00 78.12 190 GLY A C 1
ATOM 1495 O O . GLY A 1 190 ? 15.496 16.745 -29.375 1.00 78.12 190 GLY A O 1
ATOM 1496 N N . THR A 1 191 ? 16.832 17.531 -30.967 1.00 60.34 191 THR A N 1
ATOM 1497 C CA . THR A 1 191 ? 15.879 18.561 -31.390 1.00 60.34 191 THR A CA 1
ATOM 1498 C C . THR A 1 191 ? 15.120 17.998 -32.579 1.00 60.34 191 THR A C 1
ATOM 1500 O O . THR A 1 191 ? 15.610 18.003 -33.707 1.00 60.34 191 THR A O 1
ATOM 1503 N N . HIS A 1 192 ? 13.894 17.528 -32.358 1.00 51.84 192 HIS A N 1
ATOM 1504 C CA . HIS A 1 192 ? 12.953 17.399 -33.463 1.00 51.84 192 HIS A CA 1
ATOM 1505 C C . HIS A 1 192 ? 12.623 18.822 -33.947 1.00 51.84 192 HIS A C 1
ATOM 1507 O O . HIS A 1 192 ? 11.651 19.438 -33.522 1.00 51.84 192 HIS A O 1
ATOM 1513 N N . ARG A 1 193 ? 13.440 19.384 -34.847 1.00 50.06 193 ARG A N 1
ATOM 1514 C CA . ARG A 1 193 ? 13.052 20.536 -35.675 1.00 50.06 193 ARG A CA 1
ATOM 1515 C C . ARG A 1 193 ? 12.057 20.058 -36.740 1.00 50.06 193 ARG A C 1
ATOM 1517 O O . ARG A 1 193 ? 12.315 20.127 -37.934 1.00 50.06 193 ARG A O 1
ATOM 1524 N N . ALA A 1 194 ? 10.906 19.555 -36.303 1.00 50.09 194 ALA A N 1
ATOM 1525 C CA . ALA A 1 194 ? 9.691 19.673 -37.093 1.00 50.09 194 ALA A CA 1
ATOM 1526 C C . ALA A 1 194 ? 9.182 21.093 -36.825 1.00 50.09 194 ALA A C 1
ATOM 1528 O O . ALA A 1 194 ? 8.928 21.442 -35.677 1.00 50.09 194 ALA A O 1
ATOM 1529 N N . GLY A 1 195 ? 9.191 21.934 -37.861 1.00 50.66 195 GLY A N 1
ATOM 1530 C CA . GLY A 1 195 ? 9.037 23.386 -37.790 1.00 50.66 195 GLY A CA 1
ATOM 1531 C C . GLY A 1 195 ? 8.094 23.902 -36.701 1.00 50.66 195 GLY A C 1
ATOM 1532 O O . GLY A 1 195 ? 6.879 23.890 -36.867 1.00 50.66 195 GLY A O 1
ATOM 1533 N N . TYR A 1 196 ? 8.669 24.497 -35.654 1.00 44.66 196 TYR A N 1
ATOM 1534 C CA . TYR A 1 196 ? 8.055 25.685 -35.076 1.00 44.66 196 TYR A CA 1
ATOM 1535 C C . TYR A 1 196 ? 8.142 26.752 -36.163 1.00 44.66 196 TYR A C 1
ATOM 1537 O O . TYR A 1 196 ? 9.205 27.332 -36.398 1.00 44.66 196 TYR A O 1
ATOM 1545 N N . GLY A 1 197 ? 7.049 26.894 -36.914 1.00 44.41 197 GLY A N 1
ATOM 1546 C CA . GLY A 1 197 ? 6.881 27.956 -37.890 1.00 44.41 197 GLY A CA 1
ATOM 1547 C C . GLY A 1 197 ? 7.232 29.287 -37.242 1.00 44.41 197 GLY A C 1
ATOM 1548 O O . GLY A 1 197 ? 6.883 29.535 -36.088 1.00 44.41 197 GLY A O 1
ATOM 1549 N N . ALA A 1 198 ? 7.965 30.110 -37.984 1.00 48.66 198 ALA A N 1
ATOM 1550 C CA . ALA A 1 198 ? 8.174 31.502 -37.646 1.00 48.66 198 ALA A CA 1
ATOM 1551 C C . ALA A 1 198 ? 6.814 32.126 -37.292 1.00 48.66 198 ALA A C 1
ATOM 1553 O O . ALA A 1 198 ? 5.940 32.248 -38.151 1.00 48.66 198 ALA A O 1
ATOM 1554 N N . GLY A 1 199 ? 6.617 32.455 -36.015 1.00 44.84 199 GLY A N 1
ATOM 1555 C CA . GLY A 1 199 ? 5.535 33.346 -35.618 1.00 44.84 199 GLY A CA 1
ATOM 1556 C C . GLY A 1 199 ? 5.777 34.708 -36.274 1.00 44.84 199 GLY A C 1
ATOM 1557 O O . GLY A 1 199 ? 6.940 35.099 -36.408 1.00 44.84 199 GLY A O 1
ATOM 1558 N N . PRO A 1 200 ? 4.726 35.406 -36.731 1.00 47.47 200 PRO A N 1
ATOM 1559 C CA . PRO A 1 200 ? 4.890 36.688 -37.393 1.00 47.47 200 PRO A CA 1
ATOM 1560 C C . PRO A 1 200 ? 5.553 37.687 -36.443 1.00 47.47 200 PRO A C 1
ATOM 1562 O O . PRO A 1 200 ? 5.190 37.794 -35.270 1.00 47.47 200 PRO A O 1
ATOM 1565 N N . ASP A 1 201 ? 6.547 38.380 -36.988 1.00 49.78 201 ASP A N 1
ATOM 1566 C CA . ASP A 1 201 ? 7.289 39.468 -36.367 1.00 49.78 201 ASP A CA 1
ATOM 1567 C C . ASP A 1 201 ? 6.290 40.550 -35.925 1.00 49.78 201 ASP A C 1
ATOM 1569 O O . ASP A 1 201 ? 5.713 41.259 -36.749 1.00 49.78 201 ASP A O 1
ATOM 1573 N N . LEU A 1 202 ? 6.019 40.639 -34.620 1.00 53.22 202 LEU A N 1
ATOM 1574 C CA . LEU A 1 202 ? 5.271 41.754 -34.044 1.00 53.22 202 LEU A CA 1
ATOM 1575 C C . LEU A 1 202 ? 6.225 42.938 -33.897 1.00 53.22 202 LEU A C 1
ATOM 1577 O O . LEU A 1 202 ? 6.699 43.264 -32.808 1.00 53.22 202 LEU A O 1
ATOM 1581 N N . ARG A 1 203 ? 6.501 43.576 -35.030 1.00 47.62 203 ARG A N 1
ATOM 1582 C CA . ARG A 1 203 ? 6.952 44.959 -35.110 1.00 47.62 203 ARG A CA 1
ATOM 1583 C C . ARG A 1 203 ? 6.075 45.642 -36.140 1.00 47.62 203 ARG A C 1
ATOM 1585 O O . ARG A 1 203 ? 6.278 45.457 -37.330 1.00 47.62 203 ARG A O 1
ATOM 1592 N N . ASP A 1 204 ? 5.033 46.291 -35.638 1.00 47.00 204 ASP A N 1
ATOM 1593 C CA . ASP A 1 204 ? 4.607 47.635 -36.031 1.00 47.00 204 ASP A CA 1
ATOM 1594 C C . ASP A 1 204 ? 3.349 47.991 -35.224 1.00 47.00 204 ASP A C 1
ATOM 1596 O O . ASP A 1 204 ? 2.304 47.345 -35.338 1.00 47.00 204 ASP A O 1
ATOM 1600 N N . GLY A 1 205 ? 3.497 48.997 -34.357 1.00 41.97 205 GLY A N 1
ATOM 1601 C CA . GLY A 1 205 ? 2.488 49.524 -33.437 1.00 41.97 205 GLY A CA 1
ATOM 1602 C C . GLY A 1 205 ? 3.115 50.450 -32.410 1.00 41.97 205 GLY A C 1
ATOM 1603 O O . GLY A 1 205 ? 3.603 49.919 -31.390 1.00 41.97 205 GLY A O 1
#

Sequence (205 aa):
MLNVDWPPPALVGVRAAEILAALRADPDVVHLAEATHRHPDYWSTLGGVGIVVRWGFTDDGAPLFGEALRVLALKAALHELTAGAEYGAEIAVSAPVDEMVHALLAQYTVWLRIQTRTRITLAHATSRERYRWEPGDYTDHCYRAAGWGTPPARYWIPGPEARRRLDLLAARFRSIGVHDGGRRHELDFGTHRAGYGAGPDLRDG

Radius of gyration: 20.85 Å; chains: 1; bounding box: 38×66×59 Å

Foldseek 3Di:
DPDPPFDDLLQLLQQLLVQLVLLVPDVLSVVVLVVCQVCVPQQDACQAQVLQVVRDCNVCVNVLLVLLSSLLSSLQSRCVVVVNPLLNSQFAAARQSVSNVVSVCVVPVSVVVSCVVSVTDRRDDPVRYDNADDCVDSSQSNNVSNVVHGDPCSRRPHSVSSVVSNVVVQVVCVVQQAHDSNPDGPDPVDPPPPDPDPDDPPPDD